Protein AF-A0A9Q9AHZ8-F1 (afdb_monomer_lite)

InterPro domains:
  IPR021054 Cell wall mannoprotein 1 [PF12296] (35-155)

Sequence (185 aa):
MAPLSSIFAFMLATLAIASPAPAPIAPRQEVITAQIVQQDVKNIDAGVQSLRKHVAAYNGELLSATPLVGDFTAIHLANRAGFLNANLRRTKFTAREPTAIVQTVIDTVGVSIPAAVEETKAKKPLFDQAGLSPVILGTLKVLLDDHDTFSAAVSKDLSADLVRAQAVVDKIHNAIQSGIDFFSA

Organism: NCBI:txid215465

Radius of gyration: 29.68 Å; chains: 1; bounding box: 66×103×62 Å

Structure (mmCIF, N/CA/C/O backbone):
data_AF-A0A9Q9AHZ8-F1
#
_entry.id   AF-A0A9Q9AHZ8-F1
#
loop_
_atom_site.group_PDB
_atom_site.id
_atom_site.type_symbol
_atom_site.label_atom_id
_atom_site.label_alt_id
_atom_site.label_comp_id
_atom_site.label_asym_id
_atom_site.label_entity_id
_atom_site.label_seq_id
_atom_site.pdbx_PDB_ins_code
_atom_site.Cartn_x
_atom_site.Cartn_y
_atom_site.Cartn_z
_atom_site.occupancy
_atom_site.B_iso_or_equiv
_atom_site.auth_seq_id
_atom_site.auth_comp_id
_atom_site.auth_asym_id
_atom_site.auth_atom_id
_atom_site.pdbx_PDB_model_num
ATOM 1 N N . MET A 1 1 ? 48.220 88.600 -33.723 1.00 38.06 1 MET A N 1
ATOM 2 C CA . MET A 1 1 ? 46.956 88.437 -34.466 1.00 38.06 1 MET A CA 1
ATOM 3 C C . MET A 1 1 ? 47.033 87.123 -35.218 1.00 38.06 1 MET A C 1
ATOM 5 O O . MET A 1 1 ? 47.925 86.975 -36.038 1.00 38.06 1 MET A O 1
ATOM 9 N N . ALA A 1 2 ? 46.167 86.170 -34.896 1.00 38.78 2 ALA A N 1
ATOM 10 C CA . ALA A 1 2 ? 45.922 84.988 -35.714 1.00 38.78 2 ALA A CA 1
ATOM 11 C C . ALA A 1 2 ? 44.446 84.626 -35.538 1.00 38.78 2 ALA A C 1
ATOM 13 O O . ALA A 1 2 ? 43.963 84.616 -34.403 1.00 38.78 2 ALA A O 1
ATOM 14 N N . PRO A 1 3 ? 43.728 84.394 -36.643 1.00 50.62 3 PRO A N 1
ATOM 15 C CA . PRO A 1 3 ? 42.992 83.139 -36.697 1.00 50.62 3 PRO A CA 1
ATOM 16 C C . PRO A 1 3 ? 43.021 82.497 -38.094 1.00 50.62 3 PRO A C 1
ATOM 18 O O . PRO A 1 3 ? 42.777 83.143 -39.107 1.00 50.62 3 PRO A O 1
ATOM 21 N N . LEU A 1 4 ? 43.251 81.187 -38.123 1.00 41.16 4 LEU A N 1
ATOM 22 C CA . LEU A 1 4 ? 42.837 80.271 -39.189 1.00 41.16 4 LEU A CA 1
ATOM 23 C C . LEU A 1 4 ? 42.198 79.082 -38.460 1.00 41.16 4 LEU A C 1
ATOM 25 O O . LEU A 1 4 ? 42.839 78.457 -37.625 1.00 41.16 4 LEU A O 1
ATOM 29 N N . SER A 1 5 ? 40.870 79.000 -38.454 1.00 41.22 5 SER A N 1
ATOM 30 C CA . SER A 1 5 ? 40.033 78.290 -39.432 1.00 41.22 5 SER A CA 1
ATOM 31 C C . SER A 1 5 ? 40.143 76.761 -39.370 1.00 41.22 5 SER A C 1
ATOM 33 O O . SER A 1 5 ? 41.086 76.165 -39.869 1.00 41.22 5 SER A O 1
ATOM 35 N N . SER A 1 6 ? 39.053 76.195 -38.844 1.00 45.31 6 SER A N 1
ATOM 36 C CA . SER A 1 6 ? 38.316 75.024 -39.330 1.00 45.31 6 SER A CA 1
ATOM 37 C C . SER A 1 6 ? 38.793 73.587 -39.074 1.00 45.31 6 SER A C 1
ATOM 39 O O . SER A 1 6 ? 39.695 73.075 -39.720 1.00 45.31 6 SER A O 1
ATOM 41 N N . ILE A 1 7 ? 37.944 72.932 -38.263 1.00 50.41 7 ILE A N 1
ATOM 42 C CA . ILE A 1 7 ? 37.284 71.629 -38.477 1.00 50.41 7 ILE A CA 1
ATOM 43 C C . ILE A 1 7 ? 38.189 70.394 -38.412 1.00 50.41 7 ILE A C 1
ATOM 45 O O . ILE A 1 7 ? 38.933 70.132 -39.342 1.00 50.41 7 ILE A O 1
ATOM 49 N N . PHE A 1 8 ? 37.970 69.528 -37.412 1.00 42.47 8 PHE A N 1
ATOM 50 C CA . PHE A 1 8 ? 37.911 68.086 -37.673 1.00 42.47 8 PHE A CA 1
ATOM 51 C C . PHE A 1 8 ? 37.043 67.340 -36.646 1.00 42.47 8 PHE A C 1
ATOM 53 O O . PHE A 1 8 ? 37.011 67.660 -35.461 1.00 42.47 8 PHE A O 1
ATOM 60 N N . ALA A 1 9 ? 36.289 66.390 -37.188 1.00 41.00 9 ALA A N 1
ATOM 61 C CA . ALA A 1 9 ? 35.138 65.668 -36.664 1.00 41.00 9 ALA A CA 1
ATOM 62 C C . ALA A 1 9 ? 35.277 65.012 -35.276 1.00 41.00 9 ALA A C 1
ATOM 64 O O . ALA A 1 9 ? 36.238 64.303 -34.986 1.00 41.00 9 ALA A O 1
ATOM 65 N N . PHE A 1 10 ? 34.212 65.131 -34.480 1.00 41.94 10 PHE A N 1
ATOM 66 C CA . PHE A 1 10 ? 33.921 64.240 -33.357 1.00 41.94 10 PHE A CA 1
ATOM 67 C C . PHE A 1 10 ? 33.384 62.912 -33.929 1.00 41.94 10 PHE A C 1
ATOM 69 O O . PHE A 1 10 ? 32.238 62.843 -34.372 1.00 41.94 10 PHE A O 1
ATOM 76 N N . MET A 1 11 ? 34.200 61.854 -33.965 1.00 39.69 11 MET A N 1
ATOM 77 C CA . MET A 1 11 ? 33.703 60.493 -34.199 1.00 39.69 11 MET A CA 1
ATOM 78 C C . MET A 1 11 ? 33.074 59.968 -32.901 1.00 39.69 11 MET A C 1
ATOM 80 O O . MET A 1 11 ? 33.783 59.579 -31.975 1.00 39.69 11 MET A O 1
ATOM 84 N N . LEU A 1 12 ? 31.741 59.934 -32.831 1.00 42.44 12 LEU A N 1
ATOM 85 C CA . LEU A 1 12 ? 31.033 59.085 -31.872 1.00 42.44 12 LEU A CA 1
ATOM 86 C C . LEU A 1 12 ? 31.096 57.640 -32.386 1.00 42.44 12 LEU A C 1
ATOM 88 O O . LEU A 1 12 ? 30.375 57.268 -33.309 1.00 42.44 12 LEU A O 1
ATOM 92 N N . ALA A 1 13 ? 31.952 56.816 -31.787 1.00 45.25 13 ALA A N 1
ATOM 93 C CA . ALA A 1 13 ? 31.874 55.371 -31.946 1.00 45.25 13 ALA A CA 1
ATOM 94 C C . ALA A 1 13 ? 30.689 54.850 -31.114 1.00 45.25 13 ALA A C 1
ATOM 96 O O . ALA A 1 13 ? 30.789 54.678 -29.901 1.00 45.25 13 ALA A O 1
ATOM 97 N N . THR A 1 14 ? 29.543 54.617 -31.752 1.00 49.41 14 THR A N 1
ATOM 98 C CA . THR A 1 14 ? 28.432 53.878 -31.144 1.00 49.41 14 THR A CA 1
ATOM 99 C C . THR A 1 14 ? 28.795 52.394 -31.083 1.00 49.41 14 THR A C 1
ATOM 101 O O . THR A 1 14 ? 28.673 51.677 -32.075 1.00 49.41 14 THR A O 1
ATOM 104 N N . LEU A 1 15 ? 29.243 51.923 -29.919 1.00 47.38 15 LEU A N 1
ATOM 105 C CA . LEU A 1 15 ? 29.291 50.495 -29.602 1.00 47.38 15 LEU A CA 1
ATOM 106 C C . LEU A 1 15 ? 27.854 49.987 -29.435 1.00 47.38 15 LEU A C 1
ATOM 108 O O . LEU A 1 15 ? 27.235 50.165 -28.387 1.00 47.38 15 LEU A O 1
ATOM 112 N N . ALA A 1 16 ? 27.314 49.357 -30.477 1.00 50.28 16 ALA A N 1
ATOM 113 C CA . ALA A 1 16 ? 26.132 48.519 -30.343 1.00 50.28 16 ALA A CA 1
ATOM 114 C C . ALA A 1 16 ? 26.527 47.275 -29.535 1.00 50.28 16 ALA A C 1
ATOM 116 O O . ALA A 1 16 ? 27.170 46.361 -30.051 1.00 50.28 16 ALA A O 1
ATOM 117 N N . ILE A 1 17 ? 26.180 47.253 -28.248 1.00 58.69 17 ILE A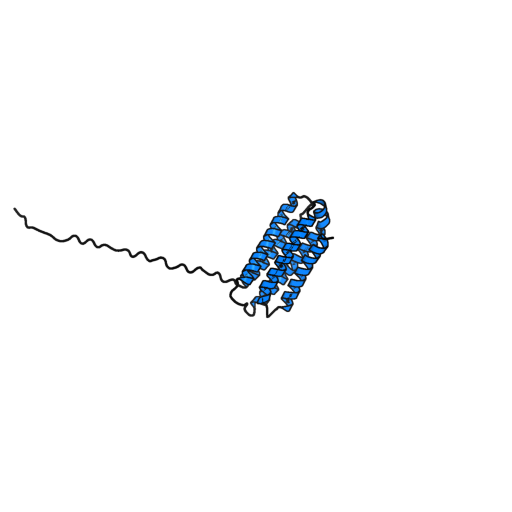 N 1
ATOM 118 C CA . ILE A 1 17 ? 26.265 46.041 -27.436 1.00 58.69 17 ILE A CA 1
ATOM 119 C C . ILE A 1 17 ? 25.176 45.109 -27.969 1.00 58.69 17 ILE A C 1
ATOM 121 O O . ILE A 1 17 ? 23.995 45.302 -27.689 1.00 58.69 17 ILE A O 1
ATOM 125 N N . ALA A 1 18 ? 25.557 44.128 -28.785 1.00 55.41 18 ALA A N 1
ATOM 126 C CA . ALA A 1 18 ? 24.659 43.046 -29.151 1.00 55.41 18 ALA A CA 1
ATOM 127 C C . ALA A 1 18 ? 24.325 42.269 -27.871 1.00 55.41 18 ALA A C 1
ATOM 129 O O . ALA A 1 18 ? 25.150 41.509 -27.364 1.00 55.41 18 ALA A O 1
ATOM 130 N N . SER A 1 19 ? 23.136 42.492 -27.308 1.00 58.56 19 SER A N 1
ATOM 131 C CA . SER A 1 19 ? 22.611 41.619 -26.262 1.00 58.56 19 SER A CA 1
ATOM 132 C C . SER A 1 19 ? 22.470 40.216 -26.859 1.00 58.56 19 SER A C 1
ATOM 134 O O . SER A 1 19 ? 21.761 40.071 -27.860 1.00 58.56 19 SER A O 1
ATOM 136 N N . PRO A 1 20 ? 23.132 39.180 -26.311 1.00 65.00 20 PRO A N 1
ATOM 137 C CA . PRO A 1 20 ? 22.890 37.824 -26.772 1.00 65.00 20 PRO A CA 1
ATOM 138 C C . PRO A 1 20 ? 21.417 37.501 -26.519 1.00 65.00 20 PRO A C 1
ATOM 140 O O . PRO A 1 20 ? 20.920 37.670 -25.403 1.00 65.00 20 PRO A O 1
ATOM 143 N N . ALA A 1 21 ? 20.708 37.073 -27.565 1.00 67.75 21 ALA A N 1
ATOM 144 C CA . ALA A 1 21 ? 19.365 36.538 -27.407 1.00 67.75 21 ALA A CA 1
ATOM 145 C C . ALA A 1 21 ? 19.415 35.402 -26.366 1.00 67.75 21 ALA A C 1
ATOM 147 O O . ALA A 1 21 ? 20.349 34.592 -26.414 1.00 67.75 21 ALA A O 1
ATOM 148 N N . PRO A 1 22 ? 18.464 35.327 -25.417 1.00 58.91 22 PRO A N 1
ATOM 149 C CA . PRO A 1 22 ? 18.426 34.220 -24.475 1.00 58.91 22 PRO A CA 1
ATOM 150 C C . PRO A 1 22 ? 18.333 32.917 -25.270 1.00 58.91 22 PRO A C 1
ATOM 152 O O . PRO A 1 22 ? 17.445 32.754 -26.110 1.00 58.91 22 PRO A O 1
ATOM 155 N N . ALA A 1 23 ? 19.276 32.003 -25.036 1.00 66.75 23 ALA A N 1
ATOM 156 C CA . ALA A 1 23 ? 19.203 30.668 -25.607 1.00 66.75 23 ALA A CA 1
ATOM 157 C C . ALA A 1 23 ? 17.856 30.042 -25.200 1.00 66.75 23 ALA A C 1
ATOM 159 O O . ALA A 1 23 ? 17.459 30.187 -24.038 1.00 66.75 23 ALA A O 1
ATOM 160 N N . PRO A 1 24 ? 17.137 29.365 -26.112 1.00 59.91 24 PRO A N 1
ATOM 161 C CA . PRO A 1 24 ? 15.914 28.675 -25.741 1.00 59.91 24 PRO A CA 1
ATOM 162 C C . PRO A 1 24 ? 16.250 27.660 -24.646 1.00 59.91 24 PRO A C 1
ATOM 164 O O . PRO A 1 24 ? 17.023 26.725 -24.863 1.00 59.91 24 PRO A O 1
ATOM 167 N N . ILE A 1 25 ? 15.694 27.868 -23.452 1.00 59.25 25 ILE A N 1
ATOM 168 C CA . ILE A 1 25 ? 15.772 26.905 -22.358 1.00 59.25 25 ILE A CA 1
ATOM 169 C C . ILE A 1 25 ? 14.948 25.705 -22.816 1.00 59.25 25 ILE A C 1
ATOM 171 O O . ILE A 1 25 ? 13.721 25.708 -22.719 1.00 59.25 25 ILE A O 1
ATOM 175 N N . ALA A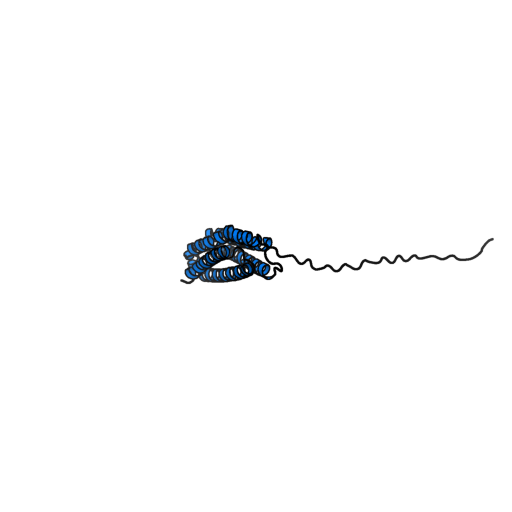 1 26 ? 15.608 24.691 -23.375 1.00 58.50 26 ALA A N 1
ATOM 176 C CA . ALA A 1 26 ? 14.960 23.411 -23.598 1.00 58.50 26 ALA A CA 1
ATOM 177 C C . ALA A 1 26 ? 14.467 22.915 -22.227 1.00 58.50 26 ALA A C 1
ATOM 179 O O . ALA A 1 26 ? 15.265 22.892 -21.282 1.00 58.50 26 ALA A O 1
ATOM 180 N N . PRO A 1 27 ? 13.182 22.554 -22.069 1.00 54.47 27 PRO A N 1
ATOM 181 C CA . PRO A 1 27 ? 12.709 22.007 -20.809 1.00 54.47 27 PRO A CA 1
ATOM 182 C C . PRO A 1 27 ? 13.562 20.781 -20.482 1.00 54.47 27 PRO A C 1
ATOM 184 O O . PRO A 1 27 ? 13.645 19.845 -21.281 1.00 54.47 27 PRO A O 1
ATOM 187 N N . ARG A 1 28 ? 14.231 20.800 -19.324 1.00 51.91 28 ARG A N 1
ATOM 188 C CA . ARG A 1 28 ? 14.953 19.638 -18.805 1.00 51.91 28 ARG A CA 1
ATOM 189 C C . ARG A 1 28 ? 13.909 18.555 -18.553 1.00 51.91 28 ARG A C 1
ATOM 191 O O . ARG A 1 28 ? 13.218 18.586 -17.543 1.00 51.91 28 ARG A O 1
ATOM 198 N N . GLN A 1 29 ? 13.742 17.643 -19.503 1.00 55.81 29 GLN A N 1
ATOM 199 C CA . GLN A 1 29 ? 12.886 16.481 -19.313 1.00 55.81 29 GLN A CA 1
ATOM 200 C C . GLN A 1 29 ? 13.576 15.580 -18.297 1.00 55.81 29 GLN A C 1
ATOM 202 O O . GLN A 1 29 ? 14.584 14.944 -18.604 1.00 55.81 29 GLN A O 1
ATOM 207 N N . GLU A 1 30 ? 13.076 15.592 -17.066 1.00 63.38 30 GLU A N 1
ATOM 208 C CA . GLU A 1 30 ? 13.541 14.684 -16.030 1.00 63.38 30 GLU A CA 1
ATOM 209 C C . GLU A 1 30 ? 13.255 13.249 -16.480 1.00 63.38 30 GLU A C 1
ATOM 211 O O . GLU A 1 30 ? 12.122 12.879 -16.797 1.00 63.38 30 GLU A 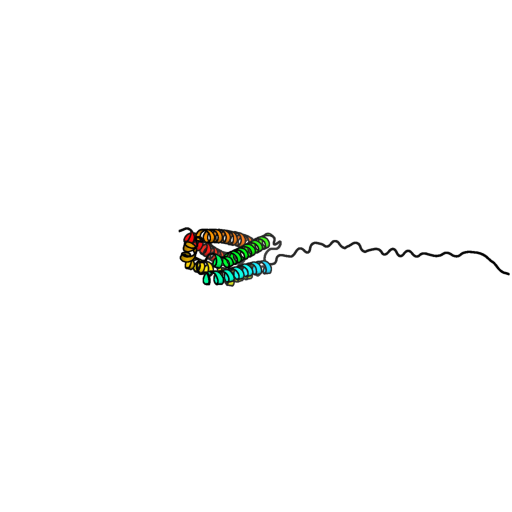O 1
ATOM 216 N N . VAL A 1 31 ? 14.316 12.456 -16.620 1.00 80.88 31 VAL A N 1
ATOM 217 C CA . VAL A 1 31 ? 14.201 11.065 -17.049 1.00 80.88 31 VAL A CA 1
ATOM 218 C C . VAL A 1 31 ? 13.740 10.257 -15.845 1.00 80.88 31 VAL A C 1
ATOM 220 O O . VAL A 1 31 ? 14.498 10.093 -14.893 1.00 80.88 31 VAL A O 1
ATOM 223 N N . ILE A 1 32 ? 12.517 9.729 -15.893 1.00 87.62 32 ILE A N 1
ATOM 224 C CA . ILE A 1 32 ? 12.012 8.835 -14.847 1.00 87.62 32 ILE A CA 1
ATOM 225 C C . ILE A 1 32 ? 12.775 7.506 -14.909 1.00 87.62 32 ILE A C 1
ATOM 227 O O . ILE A 1 32 ? 12.676 6.735 -15.872 1.00 87.62 32 ILE A O 1
ATOM 231 N N . THR A 1 33 ? 13.563 7.237 -13.874 1.00 91.12 33 THR A N 1
ATOM 232 C CA . THR A 1 33 ? 14.417 6.053 -13.770 1.00 91.12 33 THR A CA 1
ATOM 233 C C . THR A 1 33 ? 13.771 4.955 -12.924 1.00 91.12 33 THR A C 1
ATOM 235 O O . THR A 1 33 ? 12.803 5.186 -12.201 1.00 91.12 33 THR A O 1
ATOM 238 N N . ALA A 1 34 ? 14.330 3.743 -12.968 1.00 91.19 34 ALA A N 1
ATOM 239 C CA . ALA A 1 34 ? 13.928 2.671 -12.058 1.00 91.19 34 ALA A CA 1
ATOM 240 C C . ALA A 1 34 ? 14.170 3.029 -10.582 1.00 91.19 34 ALA A C 1
ATOM 242 O O . ALA A 1 34 ? 13.435 2.575 -9.710 1.00 91.19 34 ALA A O 1
ATOM 243 N N . GLN A 1 35 ? 15.178 3.859 -10.296 1.00 94.12 35 GLN A N 1
ATOM 244 C CA . GLN A 1 35 ? 15.471 4.330 -8.942 1.00 94.12 35 GLN A CA 1
ATOM 245 C C . GLN A 1 35 ? 14.362 5.239 -8.408 1.00 94.12 35 GLN A C 1
ATOM 247 O O . GLN A 1 35 ? 14.064 5.165 -7.221 1.00 94.12 35 GLN A O 1
ATOM 252 N N . ILE A 1 36 ? 13.722 6.041 -9.268 1.00 94.88 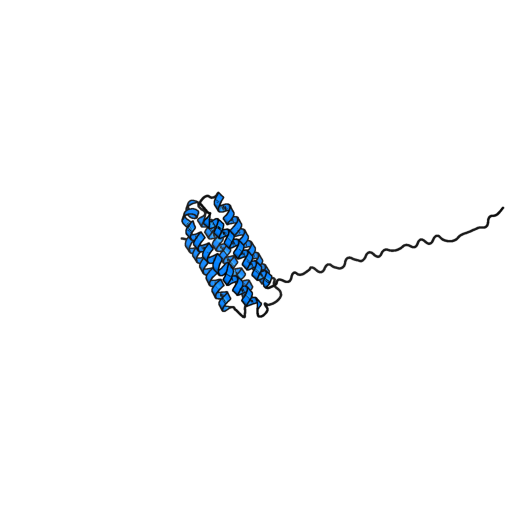36 ILE A N 1
ATOM 253 C CA . ILE A 1 36 ? 12.555 6.845 -8.879 1.00 94.88 36 ILE A CA 1
ATOM 254 C C . ILE A 1 36 ? 11.397 5.923 -8.476 1.00 94.88 36 ILE A C 1
ATOM 256 O O . ILE A 1 36 ? 10.881 6.062 -7.375 1.00 94.88 36 ILE A O 1
ATOM 260 N N . VAL A 1 37 ? 11.092 4.895 -9.276 1.00 94.75 37 VAL A N 1
ATOM 261 C CA . VAL A 1 37 ? 10.046 3.907 -8.936 1.00 94.75 37 VAL A CA 1
ATOM 262 C C . VAL A 1 37 ? 10.359 3.173 -7.621 1.00 94.75 37 VAL A C 1
ATOM 264 O O . VAL A 1 37 ? 9.477 2.981 -6.790 1.00 94.75 37 VAL A O 1
ATOM 267 N N . GLN A 1 38 ? 11.620 2.792 -7.382 1.00 96.50 38 GLN A N 1
ATOM 268 C CA . GLN A 1 38 ? 12.034 2.211 -6.094 1.00 96.50 38 GLN A CA 1
ATOM 269 C C . GLN A 1 38 ? 11.869 3.192 -4.932 1.00 96.50 38 GLN A C 1
ATOM 271 O O . GLN A 1 38 ? 11.523 2.783 -3.824 1.00 96.50 38 GLN A O 1
ATOM 276 N N . GLN A 1 39 ? 12.143 4.476 -5.161 1.00 97.81 39 GLN A N 1
ATOM 277 C CA . GLN A 1 39 ? 11.968 5.501 -4.144 1.00 97.81 39 GLN A CA 1
ATOM 278 C C . GLN A 1 39 ? 10.487 5.716 -3.824 1.00 97.81 39 GLN A C 1
ATOM 280 O O . GLN A 1 39 ? 10.156 5.863 -2.652 1.00 97.81 39 GLN A O 1
ATOM 285 N N . ASP A 1 40 ? 9.599 5.645 -4.815 1.00 98.00 40 ASP A N 1
ATOM 286 C CA . ASP A 1 40 ? 8.152 5.703 -4.595 1.00 98.00 40 ASP A CA 1
ATOM 287 C C . ASP A 1 40 ? 7.683 4.551 -3.691 1.00 98.00 40 ASP A C 1
ATOM 289 O O . ASP A 1 40 ? 6.977 4.786 -2.711 1.00 98.00 40 ASP A O 1
ATOM 293 N N . VAL A 1 41 ? 8.172 3.324 -3.923 1.00 98.50 41 VAL A N 1
ATOM 294 C CA . VAL A 1 41 ? 7.911 2.167 -3.039 1.00 98.50 41 VAL A CA 1
ATOM 295 C C . VAL A 1 41 ? 8.407 2.420 -1.610 1.00 98.50 41 VAL A C 1
ATOM 297 O O . VAL A 1 41 ? 7.692 2.150 -0.646 1.00 98.50 41 VAL A O 1
ATOM 300 N N . LYS A 1 42 ? 9.608 2.984 -1.445 1.00 98.62 42 LYS A N 1
ATOM 301 C CA . LYS A 1 42 ? 10.153 3.323 -0.118 1.00 98.62 42 LYS A CA 1
ATOM 302 C C . LYS A 1 42 ? 9.377 4.443 0.575 1.00 98.62 42 LYS A C 1
ATOM 304 O O . LYS A 1 42 ? 9.258 4.430 1.796 1.00 98.62 42 LYS A O 1
ATOM 309 N N . ASN A 1 43 ? 8.848 5.402 -0.178 1.00 98.56 43 ASN A N 1
ATOM 310 C CA . ASN A 1 43 ? 8.018 6.473 0.366 1.00 98.56 43 ASN A CA 1
ATOM 311 C C . ASN A 1 43 ? 6.675 5.922 0.869 1.00 98.56 43 ASN A C 1
ATOM 313 O O . ASN A 1 43 ? 6.218 6.328 1.937 1.00 98.56 43 ASN A O 1
ATOM 317 N N . ILE A 1 44 ? 6.087 4.958 0.148 1.00 98.75 44 ILE A N 1
ATOM 318 C CA . ILE A 1 44 ? 4.912 4.209 0.616 1.00 98.75 44 ILE A CA 1
ATOM 319 C C . ILE A 1 44 ? 5.251 3.487 1.922 1.00 98.75 44 ILE A C 1
ATOM 321 O O . ILE A 1 44 ? 4.532 3.659 2.901 1.00 98.75 44 ILE A O 1
ATOM 325 N N . ASP A 1 45 ? 6.359 2.740 1.971 1.00 98.81 45 ASP A N 1
ATOM 326 C CA . ASP A 1 45 ? 6.783 2.043 3.191 1.00 98.81 45 ASP A CA 1
ATOM 327 C C . ASP A 1 45 ? 6.953 3.005 4.371 1.00 98.81 45 ASP A C 1
ATOM 329 O O . ASP A 1 45 ? 6.403 2.761 5.438 1.00 98.81 45 ASP A O 1
ATOM 333 N N . ALA A 1 46 ? 7.623 4.143 4.183 1.00 98.75 46 ALA A N 1
ATOM 334 C CA . ALA A 1 46 ? 7.775 5.147 5.234 1.00 98.75 46 ALA A CA 1
ATOM 335 C C . ALA A 1 46 ? 6.419 5.654 5.763 1.00 98.75 46 ALA A C 1
ATOM 337 O O . ALA A 1 46 ? 6.238 5.763 6.980 1.00 98.75 46 ALA A O 1
ATOM 338 N N . GLY A 1 47 ? 5.458 5.906 4.867 1.00 98.62 47 GLY A N 1
ATOM 339 C CA . GLY A 1 47 ? 4.085 6.257 5.234 1.00 98.62 47 GLY A CA 1
ATOM 340 C C . GLY A 1 47 ? 3.390 5.143 6.020 1.00 98.62 47 GLY A C 1
ATOM 341 O O . GLY A 1 47 ? 2.803 5.400 7.068 1.00 98.62 47 GLY A O 1
ATOM 342 N N . VAL A 1 48 ? 3.526 3.890 5.580 1.00 98.81 48 VAL A N 1
ATOM 343 C CA . VAL A 1 48 ? 2.966 2.717 6.269 1.00 98.81 48 VAL A CA 1
ATOM 344 C C . VAL A 1 48 ? 3.595 2.538 7.651 1.00 98.81 48 VAL A C 1
ATOM 346 O O . VAL A 1 48 ? 2.884 2.305 8.621 1.00 98.81 48 VAL A O 1
ATOM 349 N N . GLN A 1 49 ? 4.909 2.705 7.805 1.00 98.81 49 GLN A N 1
ATOM 350 C CA . GLN A 1 49 ? 5.563 2.622 9.115 1.00 98.81 49 GLN A CA 1
ATOM 351 C C . GLN A 1 49 ? 5.116 3.748 10.061 1.00 98.81 49 GLN A C 1
ATOM 353 O O . GLN A 1 49 ? 5.043 3.531 11.272 1.00 98.81 49 GLN A O 1
ATOM 358 N N . SER A 1 50 ? 4.817 4.942 9.536 1.00 98.62 50 SER A N 1
ATOM 359 C CA . SER A 1 50 ? 4.204 6.029 10.313 1.00 98.62 50 SER A CA 1
ATOM 360 C C . SER A 1 50 ? 2.796 5.646 10.772 1.00 98.62 50 SER A C 1
ATOM 362 O O . SER A 1 50 ? 2.521 5.662 11.974 1.00 98.62 50 SER A O 1
ATOM 364 N N . LEU A 1 51 ? 1.967 5.155 9.841 1.00 98.62 51 LEU A N 1
ATOM 365 C CA . LEU A 1 51 ? 0.626 4.653 10.130 1.00 98.62 51 LEU A CA 1
ATOM 366 C C . LEU A 1 51 ? 0.648 3.610 11.244 1.00 98.62 51 LEU A C 1
ATOM 368 O O . LEU A 1 51 ? -0.099 3.730 12.206 1.00 98.62 51 LEU A O 1
ATOM 372 N N . ARG A 1 52 ? 1.535 2.615 11.167 1.00 98.69 52 ARG A N 1
ATOM 373 C CA . ARG A 1 52 ? 1.664 1.565 12.189 1.00 98.69 52 ARG A CA 1
ATOM 374 C C . ARG A 1 52 ? 1.922 2.129 13.584 1.00 98.69 52 ARG A C 1
ATOM 376 O O . ARG A 1 52 ? 1.284 1.715 14.551 1.00 98.69 52 ARG A O 1
ATOM 383 N N . LYS A 1 53 ? 2.817 3.117 13.700 1.00 98.56 53 LYS A N 1
ATOM 384 C CA . LYS A 1 53 ? 3.098 3.790 14.980 1.00 98.56 53 LYS A CA 1
ATOM 385 C C . LYS A 1 53 ? 1.852 4.484 15.526 1.00 98.56 53 LYS A C 1
ATOM 387 O O . LYS A 1 53 ? 1.547 4.337 16.710 1.00 98.56 53 LYS A O 1
ATOM 392 N N . HIS A 1 54 ? 1.123 5.209 14.683 1.00 98.56 54 HIS A N 1
ATOM 393 C CA . HIS A 1 54 ? -0.078 5.918 15.114 1.00 98.56 54 HIS A CA 1
ATOM 394 C C . HIS A 1 54 ? -1.264 4.979 15.374 1.00 98.56 54 HIS A C 1
ATOM 396 O O . HIS A 1 54 ? -1.991 5.194 16.339 1.00 98.56 54 HIS A O 1
ATOM 402 N N . VAL A 1 55 ? -1.424 3.890 14.615 1.00 98.38 55 VAL A N 1
ATOM 403 C CA . VAL A 1 55 ? -2.411 2.829 14.885 1.00 98.38 55 VAL A CA 1
ATOM 404 C C . VAL A 1 55 ? -2.125 2.181 16.236 1.00 98.38 55 VAL A C 1
ATOM 406 O O . VAL A 1 55 ? -3.033 2.037 17.053 1.00 98.38 55 VAL A O 1
ATOM 409 N N . ALA A 1 56 ? -0.864 1.845 16.525 1.00 98.00 56 ALA A N 1
ATOM 410 C CA . ALA A 1 56 ? -0.476 1.295 17.821 1.00 98.00 56 ALA A CA 1
ATOM 411 C C . ALA A 1 56 ? -0.826 2.251 18.977 1.00 98.00 56 ALA A C 1
ATOM 413 O O . ALA A 1 56 ? -1.375 1.807 19.992 1.00 98.00 56 ALA A O 1
ATOM 414 N N . ALA A 1 57 ? -0.581 3.553 18.795 1.00 97.75 57 ALA A N 1
ATOM 415 C CA . ALA A 1 57 ? -0.874 4.603 19.771 1.00 97.75 57 ALA A CA 1
ATOM 416 C C . ALA A 1 57 ? -2.360 5.006 19.853 1.00 97.75 57 ALA A C 1
ATOM 418 O O . ALA A 1 57 ? -2.761 5.638 20.831 1.00 97.75 57 ALA A O 1
ATOM 419 N N . TYR A 1 58 ? -3.182 4.645 18.863 1.00 98.12 58 TYR A N 1
ATOM 420 C CA . TYR A 1 58 ? -4.593 5.013 18.825 1.00 98.12 58 TYR A CA 1
ATOM 421 C C . TYR A 1 58 ? -5.344 4.450 20.038 1.00 98.12 58 TYR A C 1
ATOM 423 O O . TYR A 1 58 ? -5.299 3.242 20.308 1.00 98.12 58 TYR A O 1
ATOM 431 N N . ASN A 1 59 ? -6.029 5.337 20.762 1.00 96.81 59 ASN A N 1
ATOM 432 C CA . ASN A 1 59 ? -6.687 5.056 22.041 1.00 96.81 59 ASN A CA 1
ATOM 433 C C . ASN A 1 59 ? -8.227 5.033 21.954 1.00 96.81 59 ASN A C 1
ATOM 435 O O . ASN A 1 59 ? -8.876 4.843 22.977 1.00 96.81 59 ASN A O 1
ATOM 439 N N . GLY A 1 60 ? -8.811 5.221 20.764 1.00 95.94 60 GLY A N 1
ATOM 440 C CA . GLY A 1 60 ? -10.267 5.287 20.572 1.00 95.94 60 GLY A CA 1
ATOM 441 C C . GLY A 1 60 ? -10.856 6.699 20.585 1.00 95.94 60 GLY A C 1
ATOM 442 O O . GLY A 1 60 ? -12.028 6.875 20.270 1.00 95.94 60 GLY A O 1
ATOM 443 N N . GLU A 1 61 ? -10.074 7.729 20.903 1.00 94.19 61 GLU A N 1
ATOM 444 C CA . GLU A 1 61 ? -10.551 9.114 20.874 1.00 94.19 61 GLU A CA 1
ATOM 445 C C . GLU A 1 61 ? -10.515 9.693 19.455 1.00 94.19 61 GLU A C 1
ATOM 447 O O . GLU A 1 61 ? -9.584 9.459 18.691 1.00 94.19 61 GLU A O 1
ATOM 452 N N . LEU A 1 62 ? -11.495 10.522 19.091 1.00 89.38 62 LEU A N 1
ATOM 453 C CA . LEU A 1 62 ? -11.547 11.098 17.742 1.00 89.38 62 LEU A CA 1
ATOM 454 C C . LEU A 1 62 ? -10.302 11.940 17.411 1.00 89.38 62 LEU A C 1
ATOM 456 O O . LEU A 1 62 ? -9.761 11.846 16.313 1.00 89.38 62 LEU A O 1
ATOM 460 N N . LEU A 1 63 ? -9.808 12.732 18.368 1.00 90.56 63 LEU A N 1
ATOM 461 C CA . LEU A 1 63 ? -8.630 13.577 18.151 1.00 90.56 63 LEU A CA 1
ATOM 462 C C . LEU A 1 63 ? -7.351 12.758 17.937 1.00 90.56 63 LEU A C 1
ATOM 464 O O . LEU A 1 63 ? -6.505 13.168 17.139 1.00 90.56 63 LEU A O 1
ATOM 468 N N . SER A 1 64 ? -7.228 11.588 18.573 1.00 90.31 64 SER A N 1
ATOM 469 C CA . SER A 1 64 ? -6.070 10.705 18.395 1.00 90.31 64 SER A CA 1
ATOM 470 C C . SER A 1 64 ? -6.087 9.956 17.056 1.00 90.31 64 SER A C 1
ATOM 472 O O . SER A 1 64 ? -5.073 9.374 16.680 1.00 90.31 64 SER A O 1
ATOM 474 N N . ALA A 1 65 ? -7.189 10.023 16.296 1.00 93.06 65 ALA A N 1
ATOM 475 C CA . ALA A 1 65 ? -7.260 9.530 14.921 1.00 93.06 65 ALA A CA 1
ATOM 476 C C . ALA A 1 65 ? -6.684 10.519 13.888 1.00 93.06 65 ALA A C 1
ATOM 478 O O . ALA A 1 65 ? -6.397 10.121 12.761 1.00 93.06 65 ALA A O 1
ATOM 479 N N . THR A 1 66 ? -6.483 11.796 14.245 1.00 93.62 66 THR A N 1
ATOM 480 C CA . THR A 1 66 ? -5.974 12.830 13.319 1.00 93.62 66 THR A CA 1
ATOM 481 C C . THR A 1 66 ? -4.659 12.433 12.633 1.00 93.62 66 THR A C 1
ATOM 483 O O . THR A 1 66 ? -4.570 12.582 11.412 1.00 93.62 66 THR A O 1
ATOM 486 N N . PRO A 1 67 ? -3.651 11.885 13.346 1.00 96.75 67 PRO A N 1
ATOM 487 C CA . PRO A 1 67 ? -2.413 11.446 12.706 1.00 96.75 67 PRO A CA 1
ATOM 488 C C . PRO A 1 67 ? -2.634 10.345 11.659 1.00 96.75 67 PRO A C 1
ATOM 490 O O . PRO A 1 67 ? -1.987 10.377 10.617 1.00 96.75 67 PRO A O 1
ATOM 493 N N . LEU A 1 68 ? -3.610 9.449 11.874 1.00 97.31 68 LEU A N 1
ATOM 494 C CA . LEU A 1 68 ? -3.937 8.373 10.930 1.00 97.31 68 LEU A CA 1
ATOM 495 C C . LEU A 1 68 ? -4.353 8.938 9.569 1.00 97.31 68 LEU A C 1
ATOM 497 O O . LEU A 1 68 ? -3.901 8.456 8.537 1.00 97.31 68 LEU A O 1
ATOM 501 N N . VAL A 1 69 ? -5.173 9.995 9.555 1.00 94.56 69 VAL A N 1
ATOM 502 C CA . VAL A 1 69 ? -5.595 10.672 8.314 1.00 94.56 69 VAL A CA 1
ATOM 503 C C . VAL A 1 69 ? -4.390 11.238 7.560 1.00 94.56 69 VAL A C 1
ATOM 505 O O . VAL A 1 69 ? -4.311 11.118 6.334 1.00 94.56 69 VAL A O 1
ATOM 508 N N . GLY A 1 70 ? -3.441 11.829 8.289 1.00 96.25 70 GLY A N 1
ATOM 509 C CA . GLY A 1 70 ? -2.187 12.322 7.721 1.00 96.25 70 GLY A CA 1
ATOM 510 C C . GLY A 1 70 ? -1.364 11.203 7.084 1.00 96.25 70 GLY A C 1
ATOM 511 O O . GLY A 1 70 ? -0.936 11.338 5.937 1.00 96.25 70 GLY A O 1
ATOM 512 N N . ASP A 1 71 ? -1.205 10.078 7.782 1.00 98.31 71 ASP A N 1
ATOM 513 C CA . ASP A 1 71 ? -0.454 8.932 7.263 1.00 98.31 71 ASP A CA 1
ATOM 514 C C . ASP A 1 71 ? -1.126 8.318 6.034 1.00 98.31 71 ASP A C 1
ATOM 516 O O . ASP A 1 71 ? -0.464 8.068 5.028 1.00 98.31 71 ASP A O 1
ATOM 520 N N . PHE A 1 72 ? -2.448 8.126 6.073 1.00 97.25 72 PHE A N 1
ATOM 521 C CA . PHE A 1 72 ? -3.204 7.620 4.929 1.00 97.25 72 PHE A CA 1
ATOM 522 C C . PHE A 1 72 ? -3.050 8.524 3.707 1.00 97.25 72 PHE A C 1
ATOM 524 O O . PHE A 1 72 ? -2.813 8.033 2.604 1.00 97.25 72 PHE A O 1
ATOM 531 N N . THR A 1 73 ? -3.113 9.842 3.905 1.00 96.94 73 THR A N 1
ATOM 532 C CA . THR A 1 73 ? -2.900 10.816 2.829 1.00 96.94 73 THR A CA 1
ATOM 533 C C . THR A 1 73 ? -1.486 10.702 2.257 1.00 96.94 73 THR A C 1
ATOM 535 O O . THR A 1 73 ? -1.316 10.701 1.040 1.00 96.94 73 THR A O 1
ATOM 538 N N . ALA A 1 74 ? -0.465 10.554 3.105 1.00 97.69 74 ALA A N 1
ATOM 539 C CA . ALA A 1 74 ? 0.914 10.386 2.654 1.00 97.69 74 ALA A CA 1
ATOM 540 C C . ALA A 1 74 ? 1.109 9.093 1.839 1.00 97.69 74 ALA A C 1
ATOM 542 O O . ALA A 1 74 ? 1.734 9.128 0.778 1.00 97.69 74 ALA A O 1
ATOM 543 N N . ILE A 1 75 ? 0.531 7.974 2.292 1.00 98.62 75 ILE A N 1
ATOM 544 C CA . ILE A 1 75 ? 0.569 6.683 1.586 1.00 98.62 75 ILE A CA 1
ATOM 545 C C . ILE A 1 75 ? -0.127 6.792 0.223 1.00 98.62 75 ILE A C 1
ATOM 547 O O . ILE A 1 75 ? 0.423 6.338 -0.783 1.00 98.62 75 ILE A O 1
ATOM 551 N N . HIS A 1 76 ? -1.311 7.409 0.179 1.00 98.31 76 HIS A N 1
ATOM 552 C CA . HIS A 1 76 ? -2.059 7.636 -1.057 1.00 98.31 76 HIS A CA 1
ATOM 553 C C . HIS A 1 76 ? -1.239 8.468 -2.051 1.00 98.31 76 HIS A C 1
ATOM 555 O O . HIS A 1 76 ? -1.003 8.049 -3.183 1.00 98.31 76 HIS A O 1
ATOM 561 N N . LEU A 1 77 ? -0.721 9.621 -1.618 1.00 98.19 77 LEU A N 1
ATOM 562 C CA . LEU A 1 77 ? 0.070 10.503 -2.477 1.00 98.19 77 LEU A CA 1
ATOM 563 C C . LEU A 1 77 ? 1.335 9.816 -3.008 1.00 98.19 77 LEU A C 1
ATOM 565 O O . LEU A 1 77 ? 1.648 9.963 -4.189 1.00 98.19 77 LEU A O 1
ATOM 569 N N . ALA A 1 78 ? 2.028 9.028 -2.180 1.00 98.19 78 ALA A N 1
ATOM 570 C CA . ALA A 1 78 ? 3.187 8.252 -2.616 1.00 98.19 78 ALA A CA 1
ATOM 571 C C . ALA A 1 78 ? 2.805 7.186 -3.661 1.00 98.19 78 ALA A C 1
ATOM 573 O O . ALA A 1 78 ? 3.487 7.050 -4.677 1.00 98.19 78 ALA A O 1
ATOM 574 N N . ASN A 1 79 ? 1.675 6.495 -3.478 1.00 98.44 79 ASN A N 1
ATOM 575 C CA . ASN A 1 79 ? 1.138 5.573 -4.481 1.00 98.44 79 ASN A CA 1
ATOM 576 C C . ASN A 1 79 ? 0.782 6.274 -5.796 1.00 98.44 79 ASN A C 1
ATOM 578 O O . ASN A 1 79 ? 1.056 5.738 -6.869 1.00 98.44 79 ASN A O 1
ATOM 582 N N . ARG A 1 80 ? 0.149 7.453 -5.745 1.00 98.25 80 ARG A N 1
ATOM 583 C CA . ARG A 1 80 ? -0.230 8.203 -6.958 1.00 98.25 80 ARG A CA 1
ATOM 584 C C . ARG A 1 80 ? 0.982 8.775 -7.682 1.00 98.25 80 ARG A C 1
ATOM 586 O O . ARG A 1 80 ? 1.007 8.749 -8.912 1.00 98.25 80 ARG A O 1
ATOM 593 N N . ALA A 1 81 ? 2.008 9.200 -6.948 1.00 96.75 81 ALA A N 1
ATOM 594 C CA . ALA A 1 81 ? 3.297 9.567 -7.524 1.00 96.75 81 ALA A CA 1
ATOM 595 C C . ALA A 1 81 ? 3.952 8.369 -8.230 1.00 96.75 81 ALA A C 1
ATOM 597 O O . ALA A 1 81 ? 4.301 8.476 -9.406 1.00 96.75 81 ALA A O 1
ATOM 598 N N . GLY A 1 82 ? 4.015 7.208 -7.568 1.00 96.88 82 GLY A N 1
ATOM 599 C CA . GLY A 1 82 ? 4.539 5.971 -8.153 1.00 96.88 82 GLY A CA 1
ATOM 600 C C . GLY A 1 82 ? 3.796 5.537 -9.414 1.00 96.88 82 GLY A C 1
ATOM 601 O O . GLY A 1 82 ? 4.415 5.259 -10.444 1.00 96.88 82 GLY A O 1
ATOM 602 N N . PHE A 1 83 ? 2.463 5.555 -9.378 1.00 97.56 83 PHE A N 1
ATOM 603 C CA . PHE A 1 83 ? 1.622 5.273 -10.539 1.00 97.56 83 PHE A CA 1
ATOM 604 C C . PHE A 1 83 ? 1.907 6.222 -11.711 1.00 97.56 83 PHE A C 1
ATOM 606 O O . PHE A 1 83 ? 2.050 5.778 -12.855 1.00 97.56 83 PHE A O 1
ATOM 613 N N . LEU A 1 84 ? 2.006 7.527 -11.443 1.00 96.00 84 LEU A N 1
ATOM 614 C CA . LEU A 1 84 ? 2.309 8.523 -12.465 1.00 96.00 84 LEU A CA 1
ATOM 615 C C . LEU A 1 84 ? 3.704 8.294 -13.060 1.00 96.00 84 LEU A C 1
ATOM 617 O O . LEU A 1 84 ? 3.850 8.248 -14.282 1.00 96.00 84 LEU A O 1
ATOM 621 N N . ASN A 1 85 ? 4.709 8.083 -12.210 1.00 94.62 85 ASN A N 1
ATOM 622 C CA . ASN A 1 85 ? 6.085 7.831 -12.624 1.00 94.62 85 ASN A CA 1
ATOM 623 C C . ASN A 1 85 ? 6.192 6.568 -13.487 1.00 94.62 85 ASN A C 1
ATOM 625 O O . ASN A 1 85 ? 6.815 6.595 -14.549 1.00 94.62 85 ASN A O 1
ATOM 629 N N . ALA A 1 86 ? 5.524 5.482 -13.089 1.00 93.69 86 ALA A N 1
ATOM 630 C CA . ALA A 1 86 ? 5.496 4.243 -13.858 1.00 93.69 86 ALA A CA 1
ATOM 631 C C . ALA A 1 86 ? 4.896 4.434 -15.263 1.00 93.69 86 ALA A C 1
ATOM 633 O O . ALA A 1 86 ? 5.427 3.890 -16.227 1.00 93.69 86 ALA A O 1
ATOM 634 N N . ASN A 1 87 ? 3.833 5.235 -15.409 1.00 93.50 87 ASN A N 1
ATOM 635 C CA . ASN A 1 87 ? 3.185 5.453 -16.710 1.00 93.50 87 ASN A CA 1
ATOM 636 C C . ASN A 1 87 ? 3.855 6.532 -17.581 1.00 93.50 87 ASN A C 1
ATOM 638 O O . ASN A 1 87 ? 3.743 6.472 -18.803 1.00 93.50 87 ASN A O 1
ATOM 642 N N . LEU A 1 88 ? 4.523 7.529 -16.991 1.00 92.31 88 LEU A N 1
ATOM 643 C CA . LEU A 1 88 ? 5.196 8.604 -17.738 1.00 92.31 88 LEU A CA 1
ATOM 644 C C . LEU A 1 88 ? 6.626 8.255 -18.163 1.00 92.31 88 LEU A C 1
ATOM 646 O O . LEU A 1 88 ? 7.255 8.994 -18.931 1.00 92.31 88 LEU A O 1
ATOM 650 N N . ARG A 1 89 ? 7.158 7.139 -17.668 1.00 89.06 89 ARG A N 1
ATOM 651 C CA . ARG A 1 89 ? 8.472 6.639 -18.048 1.00 89.06 89 ARG A CA 1
ATOM 652 C C . ARG A 1 89 ? 8.524 6.339 -19.552 1.00 89.06 89 ARG A C 1
ATOM 654 O O . ARG A 1 89 ? 7.639 5.712 -20.121 1.00 89.06 89 ARG A O 1
ATOM 661 N N . ARG A 1 90 ? 9.595 6.798 -20.208 1.00 86.62 90 ARG A N 1
ATOM 662 C CA . ARG A 1 90 ? 9.764 6.714 -21.676 1.00 86.62 90 ARG A CA 1
ATOM 663 C C . ARG A 1 90 ? 10.691 5.598 -22.149 1.00 86.62 90 ARG A C 1
ATOM 665 O O . ARG A 1 90 ? 10.850 5.399 -23.350 1.00 86.62 90 ARG A O 1
ATOM 672 N N . THR A 1 91 ? 11.350 4.912 -21.224 1.00 84.31 91 THR A N 1
ATOM 673 C CA . THR A 1 91 ? 12.316 3.849 -21.515 1.00 84.31 91 THR A CA 1
ATOM 674 C C . THR A 1 91 ? 11.895 2.566 -20.815 1.00 84.31 91 THR A C 1
ATOM 676 O O . THR A 1 91 ? 11.354 2.609 -19.719 1.00 84.31 91 THR A O 1
ATOM 679 N N . LYS A 1 92 ? 12.146 1.405 -21.424 1.00 84.31 92 LYS A N 1
ATOM 680 C CA . LYS A 1 92 ? 11.910 0.111 -20.764 1.00 84.31 92 LYS A CA 1
ATOM 681 C C . LYS A 1 92 ? 12.968 -0.157 -19.709 1.00 84.31 92 LYS A C 1
ATOM 683 O O . LYS A 1 92 ? 14.084 0.353 -19.813 1.00 84.31 92 LYS A O 1
ATOM 688 N N . PHE A 1 93 ? 12.626 -0.925 -18.675 1.00 86.38 93 PHE A N 1
ATOM 689 C CA . PHE A 1 93 ? 13.613 -1.364 -17.685 1.00 86.38 93 PHE A CA 1
ATOM 690 C C . PHE A 1 93 ? 14.766 -2.130 -18.346 1.00 86.38 93 PHE A C 1
ATOM 692 O O . PHE A 1 93 ? 14.565 -2.922 -19.267 1.00 86.38 93 PHE A O 1
ATOM 699 N N . THR A 1 94 ? 15.989 -1.887 -17.879 1.00 86.44 94 THR A N 1
ATOM 700 C CA . THR A 1 94 ? 17.141 -2.732 -18.218 1.00 86.44 94 THR A CA 1
ATOM 701 C C . THR A 1 94 ? 16.962 -4.116 -17.594 1.00 86.44 94 THR A C 1
ATOM 703 O O . THR A 1 94 ? 16.182 -4.278 -16.665 1.00 86.44 94 THR A O 1
ATOM 706 N N . ALA A 1 95 ? 17.720 -5.127 -18.022 1.00 81.31 95 ALA A N 1
ATOM 707 C CA . ALA A 1 95 ? 17.543 -6.497 -17.522 1.00 81.31 95 ALA A CA 1
ATOM 708 C C . ALA A 1 95 ? 17.663 -6.659 -15.986 1.00 81.31 95 ALA A C 1
ATOM 710 O O . ALA A 1 95 ? 17.125 -7.615 -15.440 1.00 81.31 95 ALA A O 1
ATOM 711 N N . ARG A 1 96 ? 18.361 -5.751 -15.282 1.00 87.12 96 ARG A N 1
ATOM 712 C CA . ARG A 1 96 ? 18.601 -5.838 -13.823 1.00 87.12 96 ARG A CA 1
ATOM 713 C C . ARG A 1 96 ? 17.647 -4.993 -12.976 1.00 87.12 96 ARG A C 1
ATOM 715 O O . ARG A 1 96 ? 17.484 -5.257 -11.789 1.00 87.12 96 ARG A O 1
ATOM 722 N N . GLU A 1 97 ? 17.046 -3.963 -13.562 1.00 91.19 97 GLU A N 1
ATOM 723 C CA . GLU A 1 97 ? 16.161 -3.032 -12.852 1.00 91.19 97 GLU A CA 1
ATOM 724 C C . GLU A 1 97 ? 14.875 -3.689 -12.308 1.00 91.19 97 GLU A C 1
ATOM 726 O O . GLU A 1 97 ? 14.545 -3.407 -11.154 1.00 91.19 97 GLU A O 1
ATOM 731 N N . PRO A 1 98 ? 14.194 -4.601 -13.041 1.00 90.19 98 PRO 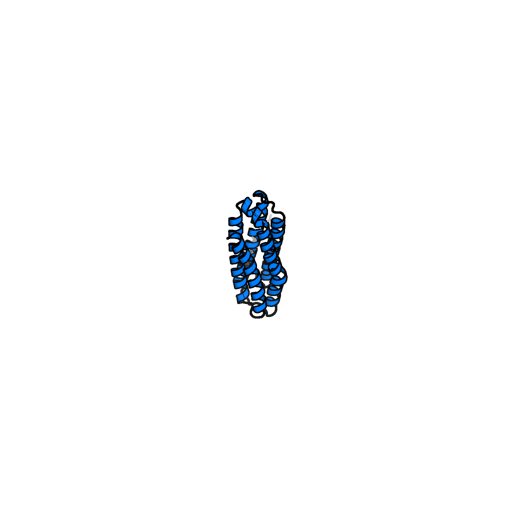A N 1
ATOM 732 C CA . PRO A 1 98 ? 13.018 -5.320 -12.561 1.00 90.19 98 PRO A CA 1
ATOM 733 C C . PRO A 1 98 ? 13.287 -6.044 -11.249 1.00 90.19 98 PRO A C 1
ATOM 735 O O . PRO A 1 98 ? 12.556 -5.868 -10.281 1.00 90.19 98 PRO A O 1
ATOM 738 N N . THR A 1 99 ? 14.400 -6.778 -11.183 1.00 91.88 99 THR A N 1
ATOM 739 C CA . THR A 1 99 ? 14.805 -7.531 -9.994 1.00 91.88 99 THR A CA 1
ATOM 740 C C . THR A 1 99 ? 15.020 -6.630 -8.787 1.00 91.88 99 THR A C 1
ATOM 742 O O . THR A 1 99 ? 14.589 -6.972 -7.690 1.00 91.88 99 THR A O 1
ATOM 745 N N . ALA A 1 100 ? 15.640 -5.463 -8.970 1.00 93.56 100 ALA A N 1
ATOM 746 C CA . ALA A 1 100 ? 15.862 -4.522 -7.875 1.00 93.56 100 ALA A CA 1
ATOM 747 C C . ALA A 1 100 ? 14.558 -3.862 -7.388 1.00 93.56 100 ALA A C 1
ATOM 749 O O . ALA A 1 100 ? 14.385 -3.664 -6.184 1.00 93.56 100 ALA A O 1
ATOM 750 N N . ILE A 1 101 ? 13.625 -3.554 -8.299 1.00 95.00 101 ILE A N 1
ATOM 751 C CA . ILE A 1 101 ? 12.291 -3.045 -7.942 1.00 95.00 101 ILE A CA 1
ATOM 752 C C . ILE A 1 101 ? 11.527 -4.101 -7.145 1.00 95.00 101 ILE A C 1
ATOM 754 O O . ILE A 1 101 ? 11.082 -3.820 -6.036 1.00 95.00 101 ILE A O 1
ATOM 758 N N . VAL A 1 102 ? 11.432 -5.325 -7.670 1.00 95.88 102 VAL A N 1
ATOM 759 C CA . VAL A 1 102 ? 10.721 -6.432 -7.016 1.00 95.88 102 VAL A CA 1
ATOM 760 C C . VAL A 1 102 ? 11.321 -6.733 -5.645 1.00 95.88 102 VAL A C 1
ATOM 762 O O . VAL A 1 102 ? 10.582 -6.871 -4.676 1.00 95.88 102 VAL A O 1
ATOM 765 N N . GLN A 1 103 ? 12.651 -6.758 -5.529 1.00 96.75 103 GLN A N 1
ATOM 766 C CA . GLN A 1 103 ? 13.315 -6.959 -4.242 1.00 96.75 103 GLN A CA 1
ATOM 767 C C . GLN A 1 103 ? 13.009 -5.826 -3.255 1.00 96.75 103 GLN A C 1
ATOM 769 O O . GLN A 1 103 ? 12.705 -6.097 -2.099 1.00 96.75 103 GLN A O 1
ATOM 774 N N . THR A 1 104 ? 12.992 -4.570 -3.717 1.00 97.94 104 THR A N 1
ATOM 775 C CA . THR A 1 104 ? 12.588 -3.429 -2.879 1.00 97.94 104 THR A CA 1
ATOM 776 C C . THR A 1 104 ? 11.162 -3.615 -2.362 1.00 97.94 104 THR A C 1
ATOM 778 O O . THR A 1 104 ? 10.927 -3.418 -1.175 1.00 97.94 104 THR A O 1
ATOM 781 N N . VAL A 1 105 ? 10.219 -4.044 -3.209 1.00 98.25 105 VAL A N 1
ATOM 782 C CA . VAL A 1 105 ? 8.829 -4.306 -2.796 1.00 98.25 105 VAL A CA 1
ATOM 783 C C . VAL A 1 105 ? 8.774 -5.416 -1.744 1.00 98.25 105 VAL A C 1
ATOM 785 O O . VAL A 1 105 ? 8.141 -5.232 -0.708 1.00 98.25 105 VAL A O 1
ATOM 788 N N . ILE A 1 106 ? 9.468 -6.535 -1.977 1.00 98.50 106 ILE A N 1
ATOM 789 C CA . ILE A 1 106 ? 9.530 -7.675 -1.049 1.00 98.50 106 ILE A CA 1
ATOM 790 C C . ILE A 1 106 ? 10.064 -7.257 0.323 1.00 98.50 106 ILE A C 1
ATOM 792 O O . ILE A 1 106 ? 9.458 -7.613 1.331 1.00 98.50 106 ILE A O 1
ATOM 796 N N . ASP A 1 107 ? 11.152 -6.489 0.360 1.00 98.62 107 ASP A N 1
ATOM 797 C CA . ASP A 1 107 ? 11.857 -6.145 1.600 1.00 98.62 107 ASP A CA 1
ATOM 798 C C . ASP A 1 107 ? 11.183 -5.013 2.397 1.00 98.62 107 ASP A C 1
ATOM 800 O O . ASP A 1 107 ? 11.513 -4.802 3.563 1.00 98.62 107 ASP A O 1
ATOM 804 N N . THR A 1 108 ? 10.251 -4.277 1.781 1.00 98.81 108 THR A N 1
ATOM 805 C CA . THR A 1 108 ? 9.599 -3.096 2.374 1.00 98.81 108 THR A CA 1
ATOM 806 C C . THR A 1 108 ? 8.084 -3.284 2.504 1.00 98.81 108 THR A C 1
ATOM 808 O O . THR A 1 108 ? 7.612 -3.937 3.435 1.00 98.81 108 THR A O 1
ATOM 811 N N . VAL A 1 109 ? 7.306 -2.767 1.551 1.00 98.69 109 VAL A N 1
ATOM 812 C CA . VAL A 1 109 ? 5.836 -2.768 1.550 1.00 98.69 109 VAL A CA 1
ATOM 813 C C . VAL A 1 109 ? 5.231 -4.174 1.564 1.00 98.69 109 VAL A C 1
ATOM 815 O O . VAL A 1 109 ? 4.165 -4.377 2.140 1.00 98.69 109 VAL A O 1
ATOM 818 N N . GLY A 1 110 ? 5.937 -5.175 1.028 1.00 98.62 110 GLY A N 1
ATOM 819 C CA . GLY A 1 110 ? 5.568 -6.590 1.118 1.00 98.62 110 GLY A CA 1
ATOM 820 C C . GLY A 1 110 ? 5.609 -7.155 2.542 1.00 98.62 110 GLY A C 1
ATOM 821 O O . GLY A 1 110 ? 5.046 -8.225 2.798 1.00 98.62 110 GLY A O 1
ATOM 822 N N . VAL A 1 111 ? 6.247 -6.446 3.474 1.00 98.75 111 VAL A N 1
ATOM 823 C CA . VAL A 1 111 ? 6.270 -6.739 4.911 1.00 98.75 111 VAL A CA 1
ATOM 824 C C . VAL A 1 111 ? 5.381 -5.762 5.674 1.00 98.75 111 VAL A C 1
ATOM 826 O O . VAL A 1 111 ? 4.556 -6.194 6.480 1.00 98.75 111 VAL A O 1
ATOM 829 N N . SER A 1 112 ? 5.534 -4.458 5.436 1.00 98.75 112 SER A N 1
ATOM 830 C CA . SER A 1 112 ? 4.897 -3.435 6.266 1.00 98.75 112 SER A CA 1
ATOM 831 C C . SER A 1 112 ? 3.391 -3.318 6.048 1.00 98.75 112 SER A C 1
ATOM 833 O O . SER A 1 112 ? 2.675 -3.146 7.033 1.00 98.75 112 SER A O 1
ATOM 835 N N . ILE A 1 113 ? 2.886 -3.472 4.816 1.00 98.88 113 ILE A N 1
ATOM 836 C CA . ILE A 1 113 ? 1.443 -3.361 4.545 1.00 98.88 113 ILE A CA 1
ATOM 837 C C . ILE A 1 113 ? 0.657 -4.495 5.217 1.00 98.88 113 ILE A C 1
ATOM 839 O O . ILE A 1 113 ? -0.274 -4.181 5.962 1.00 98.88 113 ILE A O 1
ATOM 843 N N . PRO A 1 114 ? 1.016 -5.789 5.059 1.00 98.94 114 PRO A N 1
ATOM 844 C CA . PRO A 1 114 ? 0.309 -6.854 5.767 1.00 98.94 114 PRO A CA 1
ATOM 845 C C . PRO A 1 114 ? 0.299 -6.671 7.290 1.00 98.94 114 PRO A C 1
ATOM 847 O O . PRO A 1 114 ? -0.733 -6.874 7.924 1.00 98.94 114 PRO A O 1
ATOM 850 N N . ALA A 1 115 ? 1.415 -6.226 7.877 1.00 98.88 115 ALA A N 1
ATOM 851 C CA . ALA A 1 115 ? 1.483 -5.945 9.310 1.00 98.88 115 ALA A CA 1
ATOM 852 C C . ALA A 1 115 ? 0.557 -4.787 9.721 1.00 98.88 115 ALA A C 1
ATOM 854 O O . ALA A 1 115 ? -0.181 -4.910 10.697 1.00 98.88 115 ALA A O 1
ATOM 855 N N . ALA A 1 116 ? 0.549 -3.689 8.958 1.00 98.88 116 ALA A N 1
ATOM 856 C CA . ALA A 1 116 ? -0.308 -2.537 9.225 1.00 98.88 116 ALA A CA 1
ATOM 857 C C . ALA A 1 116 ? -1.800 -2.885 9.158 1.00 98.88 116 ALA A C 1
ATOM 859 O O . ALA A 1 116 ? -2.583 -2.380 9.965 1.00 98.88 116 ALA A O 1
ATOM 860 N N . VAL A 1 117 ? -2.203 -3.761 8.232 1.00 98.88 117 VAL A N 1
ATOM 861 C CA . VAL A 1 117 ? -3.595 -4.219 8.145 1.00 98.88 117 VAL A CA 1
ATOM 862 C C . VAL A 1 117 ? -3.992 -5.007 9.394 1.00 98.88 117 VAL A C 1
ATOM 864 O O . VAL A 1 117 ? -5.028 -4.706 9.984 1.00 98.88 117 VAL A O 1
ATOM 867 N N . GLU A 1 118 ? -3.173 -5.957 9.849 1.00 98.88 118 GLU A N 1
ATOM 868 C CA . GLU A 1 118 ? -3.476 -6.722 11.068 1.00 98.88 118 GLU A CA 1
ATOM 869 C C . GLU A 1 118 ? -3.511 -5.837 12.322 1.00 98.88 118 GLU A C 1
ATOM 871 O O . GLU A 1 118 ? -4.418 -5.960 13.146 1.00 98.88 118 GLU A O 1
ATOM 876 N N . GLU A 1 119 ? -2.587 -4.884 12.444 1.00 98.75 119 GLU A N 1
ATOM 877 C CA . GLU A 1 119 ? -2.583 -3.901 13.535 1.00 98.75 119 GLU A CA 1
ATOM 878 C C . GLU A 1 119 ? -3.842 -3.019 13.511 1.00 98.75 119 GLU A C 1
ATOM 880 O O . GLU A 1 119 ? -4.438 -2.749 14.555 1.00 98.75 119 GLU A O 1
ATOM 885 N N . THR A 1 120 ? -4.294 -2.622 12.319 1.00 98.62 120 THR A N 1
ATOM 886 C CA . THR A 1 120 ? -5.526 -1.842 12.141 1.00 98.62 120 THR A CA 1
ATOM 887 C C . THR A 1 120 ? -6.756 -2.669 12.518 1.00 98.62 120 THR A C 1
ATOM 889 O O . THR A 1 120 ? -7.616 -2.187 13.256 1.00 98.62 120 THR A O 1
ATOM 892 N N . LYS A 1 121 ? -6.826 -3.938 12.094 1.00 98.81 121 LYS A N 1
ATOM 893 C CA . LYS A 1 121 ? -7.900 -4.874 12.473 1.00 98.81 121 LYS A CA 1
ATOM 894 C C . LYS A 1 121 ? -7.962 -5.078 13.986 1.00 98.81 121 LYS A C 1
ATOM 896 O O . LYS A 1 121 ? -9.048 -5.041 14.562 1.00 98.81 121 LYS A O 1
ATOM 901 N N . ALA A 1 122 ? -6.815 -5.207 14.654 1.00 98.62 122 ALA A N 1
ATOM 902 C CA . ALA A 1 122 ? -6.748 -5.343 16.110 1.00 98.62 122 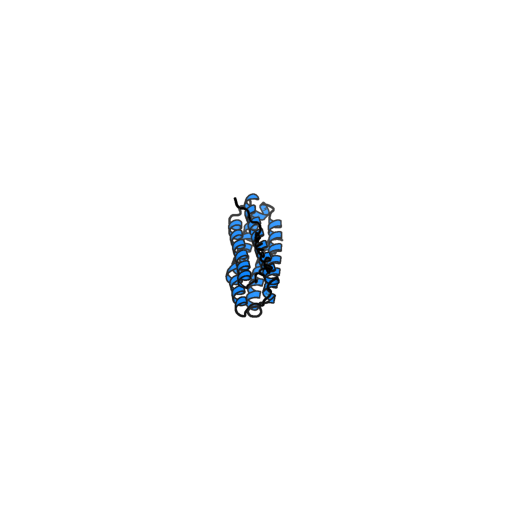ALA A CA 1
ATOM 903 C C . ALA A 1 122 ? -7.331 -4.127 16.862 1.00 98.62 122 ALA A C 1
ATOM 905 O O . ALA A 1 122 ? -7.773 -4.256 18.004 1.00 98.62 122 ALA A O 1
ATOM 906 N N . LYS A 1 123 ? -7.374 -2.951 16.224 1.00 98.38 123 LYS A N 1
ATOM 907 C CA . LYS A 1 123 ? -7.962 -1.720 16.771 1.00 98.38 123 LYS A CA 1
ATOM 908 C C . LYS A 1 123 ? -9.444 -1.541 16.428 1.00 98.38 123 LYS A C 1
ATOM 910 O O . LYS A 1 123 ? -10.036 -0.560 16.878 1.00 98.38 123 LYS A O 1
ATOM 915 N N . LYS A 1 124 ? -10.076 -2.479 15.707 1.00 98.19 124 LYS A N 1
ATOM 916 C CA . LYS A 1 124 ? -11.493 -2.385 15.307 1.00 98.19 124 LYS A CA 1
ATOM 917 C C . LYS A 1 124 ? -12.449 -2.042 16.458 1.00 98.19 124 LYS A C 1
ATOM 919 O O . LYS A 1 124 ? -13.242 -1.134 16.248 1.00 98.19 124 LYS A O 1
ATOM 924 N N . PRO A 1 125 ? -12.361 -2.625 17.672 1.00 98.25 125 PRO A N 1
ATOM 925 C CA . PRO A 1 125 ? -13.264 -2.243 18.763 1.00 98.25 125 PRO A CA 1
ATOM 926 C C . PRO A 1 125 ? -13.208 -0.748 19.115 1.00 98.25 125 PRO A C 1
ATOM 928 O O . PRO A 1 125 ? -14.233 -0.143 19.419 1.00 98.25 125 PRO A O 1
ATOM 931 N N . LEU A 1 126 ? -12.022 -0.136 19.031 1.00 98.44 126 LEU A N 1
ATOM 932 C CA . LEU A 1 126 ? -11.840 1.295 19.278 1.00 98.44 126 LEU A CA 1
ATOM 933 C C . LEU A 1 126 ? -12.391 2.135 18.122 1.00 98.44 126 LEU A C 1
ATOM 935 O O . LEU A 1 126 ? -13.044 3.147 18.359 1.00 98.44 126 LEU A O 1
ATOM 939 N N . PHE A 1 127 ? -12.174 1.706 16.875 1.00 98.25 127 PHE A N 1
ATOM 940 C CA . PHE A 1 127 ? -12.760 2.373 15.712 1.00 98.25 127 PHE A CA 1
ATOM 941 C C . PHE A 1 127 ? -14.289 2.268 15.691 1.00 98.25 127 PHE A C 1
ATOM 943 O O . PHE A 1 127 ? -14.947 3.247 15.351 1.00 98.25 127 PHE A O 1
ATOM 950 N N . ASP A 1 128 ? -14.858 1.133 16.100 1.00 97.88 128 ASP A N 1
ATOM 951 C CA . ASP A 1 128 ? -16.303 0.942 16.234 1.00 97.88 128 ASP A CA 1
ATOM 952 C C . ASP A 1 128 ? -16.863 1.900 17.296 1.00 97.88 128 ASP A C 1
ATOM 954 O O . ASP A 1 128 ? -17.809 2.640 17.024 1.00 97.88 128 ASP A O 1
ATOM 958 N N . GLN A 1 129 ? -16.236 1.955 18.479 1.00 96.88 129 GLN A N 1
ATOM 959 C CA . GLN A 1 129 ? -16.626 2.866 19.561 1.00 96.88 129 GLN A CA 1
ATOM 960 C C . GLN A 1 129 ? -16.570 4.341 19.135 1.00 96.88 129 GLN A C 1
ATOM 962 O O . GLN A 1 129 ? -17.432 5.130 19.522 1.00 96.88 129 GLN A O 1
ATOM 967 N N . ALA A 1 130 ? -15.573 4.711 18.331 1.00 96.62 130 ALA A N 1
ATOM 968 C CA . ALA A 1 130 ? -15.394 6.065 17.819 1.00 96.62 130 ALA A CA 1
ATOM 969 C C . ALA A 1 130 ? -16.264 6.391 16.589 1.00 96.62 130 ALA A C 1
ATOM 971 O O . ALA A 1 130 ? -16.233 7.523 16.109 1.00 96.62 130 ALA A O 1
ATOM 972 N N . GLY A 1 131 ? -17.001 5.418 16.037 1.00 96.31 131 GLY A N 1
ATOM 973 C CA . GLY A 1 131 ? -17.755 5.581 14.789 1.00 96.31 131 GLY A CA 1
ATOM 974 C C . GLY A 1 131 ? -16.879 5.727 13.535 1.00 96.31 131 GLY A C 1
ATOM 975 O O . GLY A 1 131 ? -17.334 6.251 12.521 1.00 96.31 131 GLY A O 1
ATOM 976 N N . LEU A 1 132 ? -15.621 5.280 13.588 1.00 97.50 132 LEU A N 1
ATOM 977 C CA . LEU A 1 132 ? -14.619 5.436 12.528 1.00 97.50 132 LEU A CA 1
ATOM 978 C C . LEU A 1 132 ? -14.454 4.209 11.626 1.00 97.50 132 LEU A C 1
ATOM 980 O O . LEU A 1 132 ? -13.795 4.313 10.594 1.00 97.50 132 LEU A O 1
ATOM 984 N N . SER A 1 133 ? -15.061 3.066 11.943 1.00 97.88 133 SER A N 1
ATOM 985 C CA . SER A 1 133 ? -14.971 1.865 11.097 1.00 97.88 133 SER A CA 1
ATOM 986 C C . SER A 1 133 ? -15.364 2.092 9.627 1.00 97.88 133 SER A C 1
ATOM 988 O O . SER A 1 133 ? -14.625 1.627 8.757 1.00 97.88 133 SER A O 1
ATOM 990 N N . PRO A 1 134 ? -16.413 2.877 9.292 1.00 97.88 134 PRO A N 1
ATOM 991 C CA . PRO A 1 134 ? -16.705 3.224 7.898 1.00 97.88 134 PRO A CA 1
ATOM 992 C C . PRO A 1 134 ? -15.591 4.033 7.216 1.00 97.88 134 PRO A C 1
ATOM 994 O O . PRO A 1 134 ? -15.354 3.868 6.020 1.00 97.88 134 PRO A O 1
ATOM 997 N N . VAL A 1 135 ? -14.890 4.888 7.968 1.00 97.25 135 VAL A N 1
ATOM 998 C CA . VAL A 1 135 ? -13.750 5.669 7.462 1.00 97.25 135 VAL A CA 1
ATOM 999 C C . VAL A 1 135 ? -12.572 4.743 7.177 1.00 97.25 135 VAL A C 1
ATOM 1001 O O . VAL A 1 135 ? -12.012 4.803 6.087 1.00 97.25 135 VAL A O 1
ATOM 1004 N N . ILE A 1 136 ? -12.239 3.840 8.105 1.00 98.38 136 ILE A N 1
ATOM 1005 C CA . ILE A 1 136 ? -11.178 2.841 7.905 1.00 98.38 136 ILE A CA 1
ATOM 1006 C C . ILE A 1 136 ? -11.484 1.951 6.695 1.00 98.38 136 ILE A C 1
ATOM 1008 O O . ILE A 1 136 ? -10.612 1.743 5.852 1.00 98.38 136 ILE A O 1
ATOM 1012 N N . LEU A 1 137 ? -12.731 1.495 6.555 1.00 98.69 137 LEU A N 1
ATOM 1013 C CA . LEU A 1 137 ? -13.181 0.736 5.390 1.00 98.69 137 LEU A CA 1
ATOM 1014 C C . LEU A 1 137 ? -12.994 1.517 4.081 1.00 98.69 137 LEU A C 1
ATOM 1016 O O . LEU A 1 137 ? -12.476 0.975 3.104 1.00 98.69 137 LEU A O 1
ATOM 1020 N N . GLY A 1 138 ? -13.416 2.784 4.050 1.00 98.56 138 GLY A N 1
ATOM 1021 C CA . GLY A 1 138 ? -13.246 3.654 2.885 1.00 98.56 138 GLY A CA 1
ATOM 1022 C C . GLY A 1 138 ? -11.775 3.826 2.507 1.00 98.56 138 GLY A C 1
ATOM 1023 O O . GLY A 1 138 ? -11.414 3.668 1.343 1.00 98.56 138 GLY A O 1
ATOM 1024 N N . THR A 1 139 ? -10.917 4.060 3.497 1.00 98.31 139 THR A N 1
ATOM 1025 C CA . THR A 1 139 ? -9.471 4.177 3.301 1.00 98.31 139 THR A CA 1
ATOM 1026 C C . THR A 1 139 ? -8.858 2.901 2.736 1.00 98.31 139 THR A C 1
ATOM 1028 O O . THR A 1 139 ? -8.101 2.973 1.773 1.00 98.31 139 THR A O 1
ATOM 1031 N N . LEU A 1 140 ? -9.189 1.726 3.282 1.00 98.81 140 LEU A N 1
ATOM 1032 C CA . LEU A 1 140 ? -8.655 0.455 2.783 1.00 98.81 140 LEU A CA 1
ATOM 1033 C C . LEU A 1 140 ? -9.043 0.208 1.319 1.00 98.81 140 LEU A C 1
ATOM 1035 O O . LEU A 1 140 ? -8.213 -0.260 0.547 1.00 98.81 140 LEU A O 1
ATOM 1039 N N . LYS A 1 141 ? -10.263 0.583 0.913 1.00 98.88 141 LYS A N 1
ATOM 1040 C CA . LYS A 1 141 ? -10.702 0.504 -0.491 1.00 98.88 141 LYS A CA 1
ATOM 1041 C C . LYS A 1 141 ? -9.886 1.411 -1.410 1.00 98.88 141 LYS A C 1
ATOM 1043 O O . LYS A 1 141 ? -9.493 0.972 -2.486 1.00 98.88 141 LYS A O 1
ATOM 1048 N N . VAL A 1 142 ? -9.607 2.645 -0.985 1.00 98.75 142 VAL A N 1
ATOM 1049 C CA . VAL A 1 142 ? -8.742 3.567 -1.743 1.00 98.75 142 VAL A CA 1
ATOM 1050 C C . VAL A 1 142 ? -7.324 3.010 -1.851 1.00 98.75 142 VAL A C 1
ATOM 1052 O O . VAL A 1 142 ? -6.755 2.996 -2.935 1.00 98.75 142 VAL A O 1
ATOM 1055 N N . LEU A 1 143 ? -6.766 2.495 -0.753 1.00 98.62 143 LEU A N 1
ATOM 1056 C CA . LEU A 1 143 ? -5.418 1.927 -0.754 1.00 98.62 143 LEU A CA 1
ATOM 1057 C C . LEU A 1 143 ? -5.308 0.646 -1.595 1.00 98.62 143 LEU A C 1
ATOM 1059 O O . LEU A 1 143 ? -4.248 0.394 -2.166 1.00 98.62 143 LEU A O 1
ATOM 1063 N N . LEU A 1 144 ? -6.380 -0.147 -1.693 1.00 98.81 144 LEU A N 1
ATOM 1064 C CA . LEU A 1 144 ? -6.427 -1.304 -2.586 1.00 98.81 144 LEU A CA 1
ATOM 1065 C C . LEU A 1 144 ? -6.388 -0.873 -4.056 1.00 98.81 144 LEU A C 1
ATOM 1067 O O . LEU A 1 144 ? -5.558 -1.374 -4.808 1.00 98.81 144 LEU A O 1
ATOM 1071 N N . ASP A 1 145 ? -7.226 0.094 -4.445 1.00 98.75 145 ASP A N 1
ATOM 1072 C CA . ASP A 1 145 ? -7.204 0.660 -5.802 1.00 98.75 145 ASP A CA 1
ATOM 1073 C C . ASP A 1 145 ? -5.834 1.270 -6.122 1.00 98.75 145 ASP A C 1
ATOM 1075 O O . ASP A 1 145 ? -5.269 1.047 -7.196 1.00 98.75 145 ASP A O 1
ATOM 1079 N N . ASP A 1 146 ? -5.244 1.980 -5.161 1.00 98.69 146 ASP A N 1
ATOM 1080 C CA . ASP A 1 146 ? -3.913 2.544 -5.301 1.00 98.69 146 ASP A CA 1
ATOM 1081 C C . ASP A 1 146 ? -2.854 1.468 -5.582 1.00 98.69 146 ASP A C 1
ATOM 1083 O O . ASP A 1 146 ? -2.069 1.595 -6.530 1.00 98.69 146 ASP A O 1
ATOM 1087 N N . HIS A 1 147 ? -2.855 0.400 -4.781 1.00 98.56 147 HIS A N 1
ATOM 1088 C CA . HIS A 1 147 ? -1.947 -0.737 -4.919 1.00 98.56 147 HIS A CA 1
ATOM 1089 C C . HIS A 1 147 ? -2.120 -1.444 -6.265 1.00 98.56 147 HIS A C 1
ATOM 1091 O O . HIS A 1 147 ? -1.140 -1.655 -6.987 1.00 98.56 147 HIS A O 1
ATOM 1097 N N . ASP A 1 148 ? -3.355 -1.765 -6.643 1.00 98.62 148 ASP A N 1
ATOM 1098 C CA . ASP A 1 148 ? -3.659 -2.508 -7.867 1.00 98.62 148 ASP A CA 1
ATOM 1099 C C . ASP A 1 148 ? -3.297 -1.689 -9.113 1.00 98.62 148 ASP A C 1
ATOM 1101 O O . ASP A 1 148 ? -2.654 -2.183 -10.042 1.00 98.62 148 ASP A O 1
ATOM 1105 N N . THR A 1 149 ? -3.622 -0.395 -9.123 1.00 98.50 149 THR A N 1
ATOM 1106 C CA . THR A 1 149 ? -3.289 0.486 -10.250 1.00 98.50 149 THR A CA 1
ATOM 1107 C C . THR A 1 149 ? -1.784 0.724 -10.382 1.00 98.50 149 THR A C 1
ATOM 1109 O O . THR A 1 149 ? -1.261 0.705 -11.502 1.00 98.50 149 THR A O 1
ATOM 1112 N N . PHE A 1 150 ? -1.059 0.927 -9.274 1.00 98.12 150 PHE A N 1
ATOM 1113 C CA . PHE A 1 150 ? 0.391 1.130 -9.319 1.00 98.12 150 PHE A CA 1
ATOM 1114 C C . PHE A 1 150 ? 1.123 -0.159 -9.713 1.00 98.12 150 PHE A C 1
ATOM 1116 O O . PHE A 1 150 ? 1.951 -0.140 -10.630 1.00 98.12 150 PHE A O 1
ATOM 1123 N N . SER A 1 151 ? 0.781 -1.293 -9.102 1.00 97.25 151 SER A N 1
ATOM 1124 C CA . SER A 1 151 ? 1.383 -2.588 -9.439 1.00 97.25 151 SER A CA 1
ATOM 1125 C C . SER A 1 151 ? 1.145 -2.972 -10.903 1.00 97.25 151 SER A C 1
ATOM 1127 O O . SER A 1 151 ? 2.086 -3.392 -11.585 1.00 97.25 151 SER A O 1
ATOM 1129 N N . ALA A 1 152 ? -0.058 -2.735 -11.436 1.00 96.38 152 ALA A N 1
ATOM 1130 C CA . ALA A 1 152 ? -0.356 -2.934 -12.851 1.00 96.38 152 ALA A CA 1
ATOM 1131 C C . ALA A 1 152 ? 0.481 -2.019 -13.759 1.00 96.38 152 ALA A C 1
ATOM 1133 O O . ALA A 1 152 ? 0.964 -2.461 -14.802 1.00 96.38 152 ALA A O 1
ATOM 1134 N N . ALA A 1 153 ? 0.687 -0.752 -13.378 1.00 95.06 153 ALA A N 1
ATOM 1135 C CA . ALA A 1 153 ? 1.505 0.181 -14.150 1.00 95.06 153 ALA A CA 1
ATOM 1136 C C . ALA A 1 153 ? 2.972 -0.267 -14.240 1.00 95.06 153 ALA A C 1
ATOM 1138 O O . ALA A 1 153 ? 3.540 -0.252 -15.331 1.00 95.06 153 ALA A O 1
ATOM 1139 N N . VAL A 1 154 ? 3.563 -0.715 -13.129 1.00 93.50 154 VAL A N 1
ATOM 1140 C CA . VAL A 1 154 ? 4.952 -1.207 -13.100 1.00 93.50 154 VAL A CA 1
ATOM 1141 C C . VAL A 1 154 ? 5.090 -2.528 -13.864 1.00 93.50 154 VAL A C 1
ATOM 1143 O O . VAL A 1 154 ? 6.055 -2.715 -14.607 1.00 93.50 154 VAL A O 1
ATOM 1146 N N . SER A 1 155 ? 4.115 -3.432 -13.734 1.00 91.12 155 SER A N 1
ATOM 1147 C CA . SER A 1 155 ? 4.184 -4.787 -14.303 1.00 91.12 155 SER A CA 1
ATOM 1148 C C . SER A 1 155 ? 4.230 -4.827 -15.832 1.00 91.12 155 SER A C 1
ATOM 1150 O O . SER A 1 155 ? 4.746 -5.794 -16.389 1.00 91.12 155 SER A O 1
ATOM 1152 N N . LYS A 1 156 ? 3.785 -3.763 -16.521 1.00 88.00 156 LYS A N 1
ATOM 1153 C CA . LYS A 1 156 ? 3.859 -3.634 -17.993 1.00 88.00 156 LYS A CA 1
ATOM 1154 C C . LYS A 1 156 ? 5.274 -3.849 -18.546 1.00 88.00 156 LYS A C 1
ATOM 1156 O O . LYS A 1 156 ? 5.418 -4.361 -19.653 1.00 88.00 156 LYS A O 1
ATOM 1161 N N . ASP A 1 157 ? 6.296 -3.502 -17.760 1.00 82.25 157 ASP A N 1
ATOM 1162 C CA . ASP A 1 157 ? 7.706 -3.571 -18.155 1.00 82.25 157 ASP A CA 1
ATOM 1163 C C . ASP A 1 157 ? 8.524 -4.618 -17.360 1.00 82.25 157 ASP A C 1
ATOM 1165 O O . ASP A 1 157 ? 9.736 -4.738 -17.565 1.00 82.25 157 ASP A O 1
ATOM 1169 N N . LEU A 1 158 ? 7.899 -5.411 -16.474 1.00 80.44 158 LEU A N 1
ATOM 1170 C CA . LEU A 1 158 ? 8.565 -6.439 -15.652 1.00 80.44 158 LEU A CA 1
ATOM 1171 C C . LEU A 1 158 ? 8.567 -7.821 -16.336 1.00 80.44 158 LEU A C 1
ATOM 1173 O O . LEU A 1 158 ? 7.892 -8.744 -15.890 1.00 80.44 158 LEU A O 1
ATOM 1177 N N . SER A 1 159 ? 9.346 -8.017 -17.404 1.00 74.56 159 SER A N 1
ATOM 1178 C CA . SER A 1 159 ? 9.399 -9.330 -18.083 1.00 74.56 159 SER A CA 1
ATOM 1179 C C . SER A 1 159 ? 10.292 -10.368 -17.387 1.00 74.56 159 SER A C 1
ATOM 1181 O O . SER A 1 159 ? 9.982 -11.555 -17.404 1.00 74.56 159 SER A O 1
ATOM 1183 N N . ALA A 1 160 ? 11.394 -9.945 -16.761 1.00 73.31 160 ALA A N 1
ATOM 1184 C CA . ALA A 1 160 ? 12.414 -10.853 -16.221 1.00 73.31 160 ALA A CA 1
ATOM 1185 C C . ALA A 1 160 ? 12.106 -11.406 -14.815 1.00 73.31 160 ALA A C 1
ATOM 1187 O O . ALA A 1 160 ? 12.850 -12.251 -14.324 1.00 73.31 160 ALA A O 1
ATOM 1188 N N . ASP A 1 161 ? 11.047 -10.928 -14.153 1.00 83.62 161 ASP A N 1
ATOM 1189 C CA . ASP A 1 161 ? 10.796 -11.232 -12.736 1.00 83.62 161 ASP A CA 1
ATOM 1190 C C . ASP A 1 161 ? 9.311 -11.248 -12.346 1.00 83.62 161 ASP A C 1
ATOM 1192 O O . ASP A 1 161 ? 8.932 -11.049 -11.190 1.00 83.62 161 ASP A O 1
ATOM 1196 N N . LEU A 1 162 ? 8.453 -11.464 -13.344 1.00 87.62 162 LEU A N 1
ATOM 1197 C CA . LEU A 1 162 ? 7.008 -11.323 -13.209 1.00 87.62 162 LEU A CA 1
ATOM 1198 C C . LEU A 1 162 ? 6.421 -12.245 -12.133 1.00 87.62 162 LEU A C 1
ATOM 1200 O O . LEU A 1 162 ? 5.522 -11.843 -11.410 1.00 87.62 162 LEU A O 1
ATOM 1204 N N . VAL A 1 163 ? 6.951 -13.463 -11.984 1.00 91.94 163 VAL A N 1
ATOM 1205 C CA . VAL A 1 163 ? 6.436 -14.441 -11.011 1.00 91.94 163 VAL A CA 1
ATOM 1206 C C . VAL A 1 163 ? 6.638 -13.963 -9.572 1.00 91.94 163 VAL A C 1
ATOM 1208 O O . VAL A 1 163 ? 5.706 -14.016 -8.772 1.00 91.94 163 VAL A O 1
ATOM 1211 N N . ARG A 1 164 ? 7.837 -13.467 -9.229 1.00 94.12 164 ARG A N 1
ATOM 1212 C CA . ARG A 1 164 ? 8.094 -12.936 -7.881 1.00 94.12 164 ARG A CA 1
ATOM 1213 C C . ARG A 1 164 ? 7.338 -11.636 -7.645 1.00 94.12 164 ARG A C 1
ATOM 1215 O O . ARG A 1 164 ? 6.825 -11.438 -6.547 1.00 94.12 164 ARG A O 1
ATOM 1222 N N . ALA A 1 165 ? 7.250 -10.786 -8.671 1.00 94.31 165 ALA A N 1
ATOM 1223 C CA . ALA A 1 165 ? 6.457 -9.565 -8.622 1.00 94.31 165 ALA A CA 1
ATOM 1224 C C . ALA A 1 165 ? 4.986 -9.874 -8.306 1.00 94.31 165 ALA A C 1
ATOM 1226 O O . ALA A 1 165 ? 4.442 -9.333 -7.349 1.00 94.31 165 ALA A O 1
ATOM 1227 N N . GLN A 1 166 ? 4.374 -10.801 -9.046 1.00 96.62 166 GLN A N 1
ATOM 1228 C CA . GLN A 1 166 ? 2.976 -11.175 -8.853 1.00 96.62 166 GLN A CA 1
ATOM 1229 C C . GLN A 1 166 ? 2.738 -11.748 -7.455 1.00 96.62 166 GLN A C 1
ATOM 1231 O O . GLN A 1 166 ? 1.811 -11.328 -6.777 1.00 96.62 166 GLN A O 1
ATOM 1236 N N . ALA A 1 167 ? 3.621 -12.627 -6.971 1.00 97.75 167 ALA A N 1
ATOM 1237 C CA . ALA A 1 167 ? 3.475 -13.219 -5.643 1.00 97.75 167 ALA A CA 1
ATOM 1238 C C . ALA A 1 167 ? 3.439 -12.170 -4.515 1.00 97.75 167 ALA A C 1
ATOM 1240 O O . ALA A 1 167 ? 2.642 -12.291 -3.582 1.00 97.75 167 ALA A O 1
ATOM 1241 N N . VAL A 1 168 ? 4.285 -11.132 -4.576 1.00 98.06 168 VAL A N 1
ATOM 1242 C CA . VAL A 1 168 ? 4.263 -10.065 -3.561 1.00 98.06 168 VAL A CA 1
ATOM 1243 C C . VAL A 1 168 ? 3.091 -9.097 -3.762 1.00 98.06 168 VAL A C 1
ATOM 1245 O O . VAL A 1 168 ? 2.515 -8.648 -2.772 1.00 98.06 168 VAL A O 1
ATOM 1248 N N . VAL A 1 169 ? 2.686 -8.828 -5.007 1.00 98.19 169 VAL A N 1
ATOM 1249 C CA . VAL A 1 169 ? 1.491 -8.026 -5.322 1.00 98.19 169 VAL A CA 1
ATOM 1250 C C . VAL A 1 169 ? 0.230 -8.694 -4.778 1.00 98.19 169 VAL A C 1
ATOM 1252 O O . VAL A 1 169 ? -0.528 -8.038 -4.067 1.00 98.19 169 VAL A O 1
ATOM 1255 N N . ASP A 1 170 ? 0.055 -9.994 -5.017 1.00 98.56 170 ASP A N 1
ATOM 1256 C CA . ASP A 1 170 ? -1.082 -10.777 -4.524 1.00 98.56 170 ASP A CA 1
ATOM 1257 C C . ASP A 1 170 ? -1.098 -10.826 -2.996 1.00 98.56 170 ASP A C 1
ATOM 1259 O O . ASP A 1 170 ? -2.144 -10.680 -2.369 1.00 98.56 170 ASP A O 1
ATOM 1263 N N . LYS A 1 171 ? 0.073 -10.990 -2.365 1.00 98.75 171 LYS A N 1
ATOM 1264 C CA . LYS A 1 171 ? 0.193 -10.962 -0.903 1.00 98.75 171 LYS A CA 1
ATOM 1265 C C . LYS A 1 171 ? -0.315 -9.639 -0.321 1.00 98.75 171 LYS A C 1
ATOM 1267 O O . LYS A 1 171 ? -1.054 -9.657 0.661 1.00 98.75 171 LYS A O 1
ATOM 1272 N N . ILE A 1 172 ? 0.099 -8.508 -0.894 1.00 98.88 172 ILE A N 1
ATOM 1273 C CA . ILE A 1 172 ? -0.313 -7.175 -0.432 1.00 98.88 172 ILE A CA 1
ATOM 1274 C C . ILE A 1 172 ? -1.805 -6.952 -0.707 1.00 98.88 172 ILE A C 1
ATOM 1276 O O . ILE A 1 172 ? -2.525 -6.540 0.202 1.00 98.88 172 ILE A O 1
ATOM 1280 N N . HIS A 1 173 ? -2.270 -7.288 -1.913 1.00 98.81 173 HIS A N 1
ATOM 1281 C CA . HIS A 1 173 ? -3.676 -7.194 -2.309 1.00 98.81 173 HIS A CA 1
ATOM 1282 C C . HIS A 1 173 ? -4.569 -7.956 -1.325 1.00 98.81 173 HIS A C 1
ATOM 1284 O O . HIS A 1 173 ? -5.458 -7.379 -0.704 1.00 98.81 173 HIS A O 1
ATOM 1290 N N . ASN A 1 174 ? -4.268 -9.238 -1.101 1.00 98.88 174 ASN A N 1
ATOM 1291 C CA . ASN A 1 174 ? -5.034 -10.097 -0.202 1.00 98.88 174 ASN A CA 1
ATOM 1292 C C . ASN A 1 174 ? -5.017 -9.587 1.241 1.00 98.88 174 ASN A C 1
ATOM 1294 O O . ASN A 1 174 ? -6.024 -9.696 1.938 1.00 98.88 174 ASN A O 1
ATOM 1298 N N . ALA A 1 175 ? -3.902 -9.010 1.699 1.00 98.94 175 ALA A N 1
ATOM 1299 C CA . ALA A 1 175 ? -3.847 -8.408 3.022 1.00 98.94 175 ALA A CA 1
ATOM 1300 C C . ALA A 1 175 ? -4.823 -7.229 3.129 1.00 98.94 175 ALA A C 1
ATOM 1302 O O . ALA A 1 175 ? -5.680 -7.246 4.010 1.00 98.94 175 ALA A O 1
ATOM 1303 N N . ILE A 1 176 ? -4.760 -6.253 2.216 1.00 98.88 176 ILE A N 1
ATOM 1304 C CA . ILE A 1 176 ? -5.665 -5.092 2.227 1.00 98.88 176 ILE A CA 1
ATOM 1305 C C . ILE A 1 176 ? -7.126 -5.543 2.083 1.00 98.88 176 ILE A C 1
ATOM 1307 O O . ILE A 1 176 ? -7.972 -5.101 2.864 1.00 98.88 176 ILE A O 1
ATOM 1311 N N . GLN A 1 177 ? -7.414 -6.474 1.167 1.00 98.88 177 GLN A N 1
ATOM 1312 C CA . GLN A 1 177 ? -8.749 -7.050 0.988 1.00 98.88 177 GLN A CA 1
ATOM 1313 C C . GLN A 1 177 ? -9.258 -7.715 2.273 1.00 98.88 177 GLN A C 1
ATOM 1315 O O . GLN A 1 177 ? -10.393 -7.477 2.671 1.00 98.88 177 GLN A O 1
ATOM 1320 N N . SER A 1 178 ? -8.410 -8.450 2.999 1.00 98.88 178 SER A N 1
ATOM 1321 C CA . SER A 1 178 ? -8.805 -9.036 4.287 1.00 98.88 178 SER A CA 1
ATOM 1322 C C . SER A 1 178 ? -9.184 -7.977 5.331 1.00 98.88 178 SER A C 1
ATOM 1324 O O . SER A 1 178 ? -10.056 -8.209 6.167 1.00 98.88 178 SER A O 1
ATOM 1326 N N . GLY A 1 179 ? -8.556 -6.797 5.280 1.00 98.88 179 GLY A N 1
ATOM 1327 C CA . GLY A 1 179 ? -8.952 -5.645 6.084 1.00 98.88 179 GLY A CA 1
ATOM 1328 C C . GLY A 1 179 ? -10.322 -5.112 5.669 1.00 98.88 179 GLY A C 1
ATOM 1329 O O . GLY A 1 179 ? -11.169 -4.881 6.527 1.00 98.88 179 GLY A O 1
ATOM 1330 N N . ILE A 1 180 ? -10.560 -4.952 4.363 1.00 98.88 180 ILE A N 1
ATOM 1331 C CA . ILE A 1 180 ? -11.855 -4.515 3.817 1.00 98.88 180 ILE A CA 1
ATOM 1332 C C . ILE A 1 180 ? -12.968 -5.456 4.274 1.00 98.88 180 ILE A C 1
ATOM 1334 O O . ILE A 1 180 ? -13.982 -4.986 4.793 1.00 98.88 180 ILE A O 1
ATOM 1338 N N . ASP A 1 181 ? -12.770 -6.764 4.128 1.00 98.81 181 ASP A N 1
ATOM 1339 C CA . ASP A 1 181 ? -13.748 -7.777 4.520 1.00 98.81 181 ASP A CA 1
ATOM 1340 C C . ASP A 1 181 ? -14.039 -7.696 6.024 1.00 98.81 181 ASP A C 1
ATOM 1342 O O . ASP A 1 181 ? -15.197 -7.679 6.440 1.00 98.81 181 ASP A O 1
ATOM 1346 N N . PHE A 1 182 ? -12.994 -7.549 6.844 1.00 98.69 182 PHE A N 1
ATOM 1347 C CA . PHE A 1 182 ? -13.113 -7.473 8.300 1.00 98.69 182 PHE A CA 1
ATOM 1348 C C . PHE A 1 182 ? -13.846 -6.219 8.800 1.00 98.69 182 PHE A C 1
ATOM 1350 O O . PHE A 1 182 ? -14.564 -6.287 9.793 1.00 98.69 182 PHE A O 1
ATOM 1357 N N . PHE A 1 183 ? -13.674 -5.071 8.138 1.00 98.44 183 PHE A N 1
ATOM 1358 C CA . PHE A 1 183 ? -14.379 -3.826 8.477 1.00 98.44 183 PHE A CA 1
ATOM 1359 C C . PHE A 1 183 ? -15.744 -3.679 7.786 1.00 98.44 183 PHE A C 1
ATOM 1361 O O . PHE A 1 183 ? -16.474 -2.736 8.090 1.00 98.44 183 PHE A O 1
ATOM 1368 N N . SER A 1 184 ? -16.089 -4.583 6.864 1.00 97.25 184 SER A N 1
ATOM 1369 C CA . SER A 1 184 ? -17.412 -4.640 6.224 1.00 97.25 184 SER A CA 1
ATOM 1370 C C . SER A 1 184 ? -18.409 -5.527 6.975 1.00 97.25 184 SER A C 1
ATOM 1372 O O . SER A 1 184 ? -19.608 -5.420 6.717 1.00 97.25 184 SER A O 1
ATOM 1374 N N . ALA A 1 185 ? -17.914 -6.405 7.853 1.00 87.38 185 ALA A N 1
ATOM 1375 C CA . ALA A 1 185 ? -18.700 -7.283 8.718 1.00 87.38 185 ALA A CA 1
ATOM 1376 C C . ALA A 1 185 ? -19.139 -6.576 10.011 1.00 87.38 185 ALA A C 1
ATOM 1378 O O . ALA A 1 185 ? -20.294 -6.824 10.422 1.00 87.38 185 ALA A O 1
#

Secondary structure (DSSP, 8-state):
------------------PPPPP----------HHHHHHHHHHHHHHHHHHHHHHHH--S-TGGGHHHHHHHHHHHHHHHHHHHHHHH--SPPPTTHHHHHHHHHHHTHHHHHHHHHHHHHHTHHHHHHTT-HHHHHHHHHHHHHHHHHHHHHHHTT--SSHHHHHHHHHHHHHHHHHHHHHHH-

Foldseek 3Di:
DDDDDDDDDDDDPPDPPPDPDPDPPDPPPDALDLVNLLVLLVQLLVLLVQLLVLLLVDDLDPVSCVSNVVSLVSNLVSLVSSLVSLQPHDDFDDLCSLVVSLVSLCVGVLPRLLVSLVSNLVCVVSCVSNVNLVVQLVSLVSSLVSLVSSLVSNLVRNPNCNVSSVVSSVSNNVSSVVSNVSSVD

pLDDT: mean 88.41, std 17.31, range [38.06, 98.94]